Protein AF-A0AAV6AJF9-F1 (afdb_monomer)

Sequence (318 aa):
MAITVTFSIAGSFTIEDDGTPGNATSIVRRDSDGAILAIIPHPADSLTIRATVPGVNLTFNVTDSFGTGTLTVGSLTNAAETPDSIVVGNLPSSSSVTLVSNGSIVEGGSDIAADIVASSIILSAVSGVGTPVNAIETQTGLLEAETTTGGINISNVGDLQVGGFSAEVDGLDVVTSGDIVLTNLGTITLSDETSTDSVHGGDASGNVTLIANGYDSDITSNVDQSAILAPRGSIFLTAGRDVSFGLGGADFNNDVRANNDIIVNAGRDLLLSGFADFFANGVLGNAGGGIIVNAGRNVSLLDDTGNSAGLAAIGANG

Secondary structure (DSSP, 8-state):
--EEEEE-S-EEEEEEE-SSTTS-EEEEEETTT--EEEEEEPPSSEEEEEESSS-EEEEEE-SS--TTSEEEES-TT-GGGS-SEEEEEEEE-SSEEEEEESS-EEESS-SSS-SEE-SEEEEEESS-BSBTTB-EEEE-SEEEEEEEES-EEEEEES-EEESSS-SSS-SEEEEEE--EEEEEES-EEE---SSSEEEE--SSB--EEEEEESTT--EEE-SSSEEEEETTS-EEEEESS-EEES-SSTT----EEESS-EEEEESSEEEE-TT-EEEET-SSS-S---EEEEESSEEEE--SS-S--EEEEPPP--

Nearest PDB structures (foldseek):
  4i84-assembly1_A  TM=2.398E-01  e=2.440E+00  Haemophilus influenzae Rd KW20
  4i84-assembly2_B  TM=2.682E-01  e=2.954E+00  Haemophilus influenzae Rd KW20
  3jx8-assembly2_D  TM=1.888E-01  e=1.250E+00  Parabacteroides distasonis ATCC 8503

Structure (mmCIF, N/CA/C/O backbone):
data_AF-A0AAV6AJF9-F1
#
_entry.id   AF-A0AAV6AJF9-F1
#
loop_
_atom_site.group_PDB
_atom_site.id
_atom_site.type_symbol
_atom_site.label_atom_id
_atom_site.label_alt_id
_atom_site.label_comp_id
_atom_site.label_asym_id
_atom_site.label_entity_id
_atom_site.label_seq_id
_atom_site.pdbx_PDB_ins_code
_atom_site.Cartn_x
_atom_site.Cartn_y
_atom_site.Cartn_z
_atom_site.occupancy
_atom_site.B_iso_or_equiv
_atom_site.auth_seq_id
_atom_site.auth_comp_id
_atom_site.auth_asym_id
_atom_site.auth_atom_id
_atom_site.pdbx_PDB_model_num
ATOM 1 N N . MET A 1 1 ? -24.532 -10.923 10.354 1.00 84.94 1 MET A N 1
ATOM 2 C CA . MET A 1 1 ? -25.071 -9.650 10.888 1.00 84.94 1 MET A CA 1
ATOM 3 C C . MET A 1 1 ? -23.934 -8.653 10.990 1.00 84.94 1 MET A C 1
ATOM 5 O O . MET A 1 1 ? -22.895 -9.026 11.518 1.00 84.94 1 MET A O 1
ATOM 9 N N . ALA A 1 2 ? -24.138 -7.421 10.522 1.00 94.25 2 ALA A N 1
ATOM 10 C CA . ALA A 1 2 ? -23.181 -6.328 10.684 1.00 94.25 2 ALA A CA 1
ATOM 11 C C . ALA A 1 2 ? -23.129 -5.814 12.135 1.00 94.25 2 ALA A C 1
ATOM 13 O O . ALA A 1 2 ? -24.167 -5.696 12.794 1.00 94.25 2 ALA A O 1
ATOM 14 N N . ILE A 1 3 ? -21.931 -5.486 12.618 1.00 95.19 3 ILE A N 1
ATOM 15 C CA . ILE A 1 3 ? -21.680 -4.925 13.951 1.00 95.19 3 ILE A CA 1
ATOM 16 C C . ILE A 1 3 ? -20.999 -3.568 13.799 1.00 95.19 3 ILE A C 1
ATOM 18 O O . ILE A 1 3 ? -20.124 -3.390 12.956 1.00 95.19 3 ILE A O 1
ATOM 22 N N . THR A 1 4 ? -21.383 -2.606 14.639 1.00 96.75 4 THR A N 1
ATOM 23 C CA . THR A 1 4 ? -20.704 -1.311 14.715 1.00 96.75 4 THR A CA 1
ATOM 24 C C . THR A 1 4 ? -20.285 -0.989 16.140 1.00 96.75 4 THR A C 1
ATOM 26 O O . THR A 1 4 ? -21.105 -1.042 17.057 1.00 96.75 4 THR A O 1
ATOM 29 N N . VAL A 1 5 ? -19.025 -0.594 16.303 1.00 97.56 5 VAL A N 1
ATOM 30 C CA . VAL A 1 5 ? -18.456 -0.067 17.544 1.00 97.56 5 VAL A CA 1
ATOM 31 C C . VAL A 1 5 ? -18.136 1.412 17.342 1.00 97.56 5 VAL A C 1
ATOM 33 O O . VAL A 1 5 ? -17.460 1.783 16.384 1.00 97.56 5 VAL A O 1
ATOM 36 N N . THR A 1 6 ? -18.624 2.260 18.247 1.00 98.19 6 THR A N 1
ATOM 37 C CA . THR A 1 6 ? -18.427 3.713 18.170 1.00 98.19 6 THR A CA 1
ATOM 38 C C . THR A 1 6 ? -17.731 4.231 19.423 1.00 98.19 6 THR A C 1
ATOM 40 O O . THR A 1 6 ? -18.244 4.070 20.532 1.00 98.19 6 THR A O 1
ATOM 43 N N . PHE A 1 7 ? -16.608 4.921 19.239 1.00 98.44 7 PHE A N 1
ATOM 44 C CA . PHE A 1 7 ? -15.903 5.647 20.291 1.00 98.44 7 PHE A CA 1
ATOM 45 C C . PHE A 1 7 ? -16.348 7.110 20.309 1.00 98.44 7 PHE A C 1
ATOM 47 O O . PHE A 1 7 ? -16.096 7.866 19.374 1.00 98.44 7 PHE A O 1
ATOM 54 N N . SER A 1 8 ? -17.022 7.511 21.386 1.00 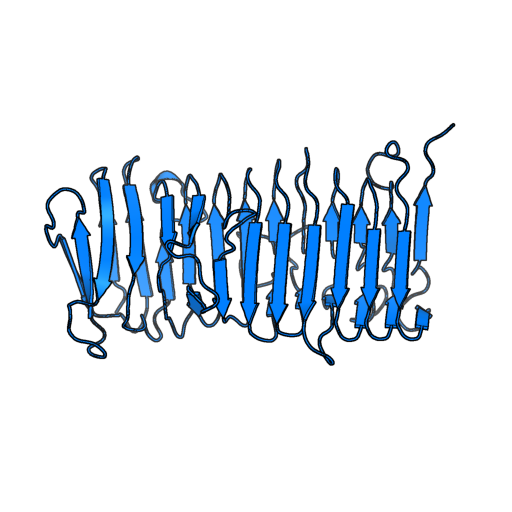97.56 8 SER A N 1
ATOM 55 C CA . SER A 1 8 ? -17.549 8.871 21.584 1.00 97.56 8 SER A CA 1
ATOM 56 C C . SER A 1 8 ? -16.804 9.671 22.655 1.00 97.56 8 SER A C 1
ATOM 58 O O . SER A 1 8 ? -17.222 10.769 23.021 1.00 97.56 8 SER A O 1
ATOM 60 N N . ILE A 1 9 ? -15.700 9.123 23.162 1.00 97.56 9 ILE A N 1
ATOM 61 C CA . ILE A 1 9 ? -14.803 9.761 24.125 1.00 97.56 9 ILE A CA 1
ATOM 62 C C . ILE A 1 9 ? -13.362 9.604 23.639 1.00 97.56 9 ILE A C 1
ATOM 64 O O . ILE A 1 9 ? -13.015 8.564 23.083 1.00 97.56 9 ILE A O 1
ATOM 68 N N . ALA A 1 10 ? -12.532 10.618 23.876 1.00 98.38 10 ALA A N 1
ATOM 69 C CA . ALA A 1 10 ? -11.098 10.533 23.626 1.00 98.38 10 ALA A CA 1
ATOM 70 C C . ALA A 1 10 ? -10.441 9.505 24.564 1.00 98.38 10 ALA A C 1
ATOM 72 O O . ALA A 1 10 ? -10.892 9.308 25.699 1.00 98.38 10 ALA A O 1
ATOM 73 N N . GLY A 1 11 ? -9.362 8.877 24.105 1.00 98.44 11 GLY A N 1
ATOM 74 C CA . GLY A 1 11 ? -8.601 7.891 24.862 1.00 98.44 11 GLY A CA 1
ATOM 75 C C . GLY A 1 11 ? -7.873 6.893 23.969 1.00 98.44 11 GLY A C 1
ATOM 76 O O . GLY A 1 11 ? -8.028 6.899 22.749 1.00 98.44 11 GLY A O 1
ATOM 77 N N . SER A 1 12 ? -7.092 6.025 24.604 1.0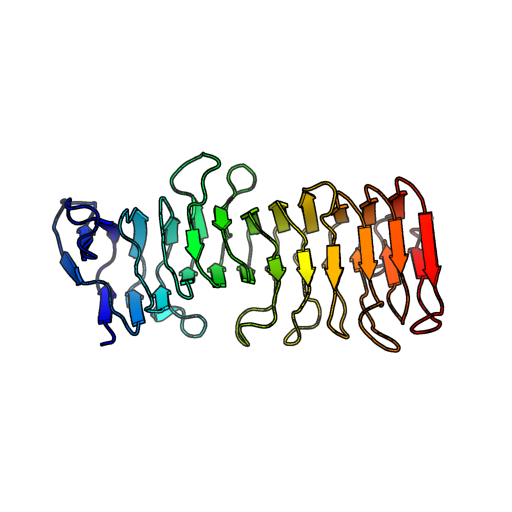0 98.69 12 SER A N 1
ATOM 78 C CA . SER A 1 12 ? -6.481 4.869 23.951 1.00 98.69 12 SER A CA 1
ATOM 79 C C . SER A 1 12 ? -7.254 3.603 24.303 1.00 98.69 12 SER A C 1
ATOM 81 O O . SER A 1 12 ? -7.673 3.418 25.458 1.00 98.69 12 SER A O 1
ATOM 83 N N . PHE A 1 13 ? -7.491 2.775 23.291 1.00 98.75 13 PHE A N 1
ATOM 84 C CA . PHE A 1 13 ? -8.265 1.552 23.407 1.00 98.75 13 PHE A CA 1
ATOM 85 C C . PHE A 1 13 ? -7.563 0.410 22.691 1.00 98.75 13 PHE A C 1
ATOM 87 O O . PHE A 1 13 ? -7.113 0.558 21.556 1.00 98.75 13 PHE A O 1
ATOM 94 N N . THR A 1 14 ? -7.561 -0.750 23.329 1.00 98.38 14 THR A N 1
ATOM 95 C CA . THR A 1 14 ? -7.046 -1.987 22.759 1.00 98.38 14 THR A CA 1
ATOM 96 C C . THR A 1 14 ? -8.210 -2.889 22.358 1.00 98.38 14 THR A C 1
ATOM 98 O O . THR A 1 14 ? -9.127 -3.123 23.148 1.00 98.38 14 THR A O 1
ATOM 101 N N . ILE A 1 15 ? -8.184 -3.381 21.121 1.00 97.81 15 ILE A N 1
ATOM 102 C CA . ILE A 1 15 ? -9.030 -4.467 20.638 1.00 97.81 15 ILE A CA 1
ATOM 103 C C . ILE A 1 15 ? -8.183 -5.734 20.675 1.00 97.81 15 ILE A C 1
ATOM 105 O O . ILE A 1 15 ? -7.166 -5.826 19.989 1.00 97.81 15 ILE A O 1
ATOM 109 N N . GLU A 1 16 ? -8.585 -6.695 21.495 1.00 96.31 16 GLU A N 1
ATOM 110 C CA . GLU A 1 16 ? -7.819 -7.915 21.756 1.00 96.31 16 GLU A CA 1
ATOM 111 C C . GLU A 1 16 ? -8.739 -9.118 21.960 1.00 96.31 16 GLU A C 1
ATOM 113 O O . GLU A 1 16 ? -9.950 -8.970 22.133 1.00 96.31 16 GLU A O 1
ATOM 118 N N . ASP A 1 17 ? -8.144 -10.307 21.952 1.00 94.25 17 ASP A N 1
ATOM 119 C CA . ASP A 1 17 ? -8.822 -11.562 22.277 1.00 94.25 17 ASP A CA 1
ATOM 120 C C . ASP A 1 17 ? -9.461 -11.526 23.681 1.00 94.25 17 ASP A C 1
ATOM 122 O O . ASP A 1 17 ? -8.942 -10.896 24.609 1.00 94.25 17 ASP A O 1
ATOM 126 N N . ASP A 1 18 ? -10.585 -12.219 23.869 1.00 94.06 18 ASP A N 1
ATOM 127 C CA . ASP A 1 18 ? -11.269 -12.278 25.168 1.00 94.06 18 ASP A CA 1
ATOM 128 C C . ASP A 1 18 ? -10.578 -13.191 26.210 1.00 94.06 18 ASP A C 1
ATOM 130 O O . ASP A 1 18 ? -11.044 -13.315 27.349 1.00 94.06 18 ASP A O 1
ATOM 134 N N . GLY A 1 19 ? -9.450 -13.802 25.839 1.00 92.69 19 GLY A N 1
ATOM 135 C CA . GLY A 1 19 ? -8.681 -14.752 26.633 1.00 92.69 19 GLY A CA 1
ATOM 136 C C . GLY A 1 19 ? -9.001 -16.214 26.313 1.00 92.69 19 GLY A C 1
ATOM 137 O O . GLY A 1 19 ? -8.415 -17.103 26.940 1.00 92.69 19 GLY A O 1
ATOM 138 N N . THR A 1 20 ? -9.914 -16.482 25.376 1.00 92.88 20 THR A N 1
ATOM 139 C CA . THR A 1 20 ? -10.271 -17.825 24.908 1.00 92.88 20 THR A CA 1
ATOM 140 C C . THR A 1 20 ? -10.008 -17.964 23.406 1.00 92.88 20 THR A C 1
ATOM 142 O O . THR A 1 20 ? -10.923 -17.781 22.605 1.00 92.88 20 THR A O 1
ATOM 145 N N . PRO A 1 21 ? -8.808 -18.429 23.014 1.00 90.12 21 PRO A N 1
ATOM 146 C CA . PRO A 1 21 ? -8.468 -18.587 21.607 1.00 90.12 21 PRO A CA 1
ATOM 147 C C . PRO A 1 21 ? -9.430 -19.513 20.851 1.00 90.12 21 PRO A C 1
ATOM 149 O O . PRO A 1 21 ? -9.771 -20.610 21.311 1.00 90.12 21 PRO A O 1
ATOM 152 N N . GLY A 1 22 ? -9.798 -19.103 19.646 1.00 90.31 22 GLY A N 1
ATOM 153 C CA . GLY A 1 22 ? -10.609 -19.827 18.676 1.00 90.31 22 GLY A CA 1
ATOM 154 C C . GLY A 1 22 ? -12.115 -19.737 18.911 1.00 90.31 22 GLY A C 1
ATOM 155 O O . GLY A 1 22 ? -12.858 -20.496 18.282 1.00 90.31 22 GLY A O 1
ATOM 156 N N . ASN A 1 23 ? -12.585 -18.864 19.806 1.00 94.12 23 ASN A N 1
ATOM 157 C CA . ASN A 1 23 ? -14.013 -18.688 20.074 1.00 94.12 23 ASN A CA 1
ATOM 158 C C . ASN A 1 23 ? -14.659 -17.580 19.219 1.00 94.12 23 ASN A C 1
ATOM 160 O O . ASN A 1 23 ? -15.874 -17.378 19.308 1.00 94.12 23 ASN A O 1
ATOM 164 N N . ALA A 1 24 ? -13.861 -16.903 18.387 1.00 93.88 24 ALA A N 1
ATOM 165 C CA . ALA A 1 24 ? -14.273 -15.823 17.500 1.00 93.88 24 ALA A CA 1
ATOM 166 C C . ALA A 1 24 ? -14.907 -14.647 18.261 1.00 93.88 24 ALA A C 1
ATOM 168 O O . ALA A 1 24 ? -15.935 -14.100 17.845 1.00 93.88 24 ALA A O 1
ATOM 169 N N . THR A 1 25 ? -14.320 -14.287 19.403 1.00 94.88 25 THR A N 1
ATOM 170 C CA . THR A 1 25 ? -14.779 -13.183 20.245 1.00 94.88 25 THR A CA 1
ATOM 171 C C . THR A 1 25 ? -13.607 -12.310 20.676 1.00 94.88 25 THR A C 1
ATOM 173 O O . THR A 1 25 ? -12.671 -12.760 21.325 1.00 94.88 25 THR A O 1
ATOM 176 N N . SER A 1 26 ? -13.712 -11.018 20.376 1.00 96.25 26 SER A N 1
ATOM 177 C CA . SER A 1 26 ? -12.782 -9.997 20.858 1.00 96.25 26 SER A CA 1
ATOM 178 C C . SER A 1 26 ? -13.443 -9.107 21.906 1.00 96.25 26 SER A C 1
ATOM 180 O O . SER A 1 26 ? -14.669 -9.032 22.022 1.00 96.25 26 SER A O 1
ATOM 182 N N . ILE A 1 27 ? -12.634 -8.365 22.647 1.00 97.12 27 ILE A N 1
ATOM 183 C CA . ILE A 1 27 ? -13.071 -7.313 23.560 1.00 97.12 27 ILE A CA 1
ATOM 184 C C . ILE A 1 27 ? -12.462 -5.974 23.168 1.00 97.12 27 ILE A C 1
ATOM 186 O O . ILE A 1 27 ? -11.407 -5.901 22.548 1.00 97.12 27 ILE A O 1
ATOM 190 N N . VAL A 1 28 ? -13.130 -4.898 23.576 1.00 98.06 28 VAL A N 1
ATOM 191 C CA . VAL A 1 28 ? -12.566 -3.546 23.555 1.00 98.06 28 VAL A CA 1
ATOM 192 C C . VAL A 1 28 ? -12.235 -3.156 24.982 1.00 98.06 28 VAL A C 1
ATOM 194 O O . VAL A 1 28 ? -13.140 -3.048 25.814 1.00 98.06 28 VAL A O 1
ATOM 197 N N . ARG A 1 29 ? -10.961 -2.910 25.265 1.00 98.19 29 ARG A N 1
ATOM 198 C CA . ARG A 1 29 ? -10.457 -2.463 26.563 1.00 98.19 29 ARG A CA 1
ATOM 199 C C . ARG A 1 29 ? -10.008 -1.007 26.475 1.00 98.19 29 ARG A C 1
ATOM 201 O O . ARG A 1 29 ? -9.394 -0.603 25.497 1.00 98.19 29 ARG A O 1
ATOM 208 N N . ARG A 1 30 ? -10.308 -0.201 27.494 1.00 98.31 30 ARG A N 1
ATOM 209 C CA . ARG A 1 30 ? -9.723 1.137 27.652 1.00 98.31 30 ARG A CA 1
ATOM 210 C C . ARG A 1 30 ? -8.393 1.033 28.387 1.00 98.31 30 ARG A C 1
ATOM 212 O O . ARG A 1 30 ? -8.339 0.479 29.483 1.00 98.31 30 ARG A O 1
ATOM 219 N N . ASP A 1 31 ? -7.349 1.640 27.844 1.00 97.94 31 ASP A N 1
ATOM 220 C CA . ASP A 1 31 ? -5.991 1.441 28.362 1.00 97.94 31 ASP A CA 1
ATOM 221 C C . ASP A 1 31 ? -5.749 2.161 29.697 1.00 97.94 31 ASP A C 1
ATOM 223 O O . ASP A 1 31 ? -4.962 1.711 30.526 1.00 97.94 31 ASP A O 1
ATOM 227 N N . SER A 1 32 ? -6.450 3.272 29.948 1.00 97.75 32 SER A N 1
ATOM 228 C CA . SER A 1 32 ? -6.231 4.102 31.141 1.00 97.75 32 SER A CA 1
ATOM 229 C C . SER A 1 32 ? -6.661 3.444 32.455 1.00 97.75 32 SER A C 1
ATOM 231 O O . SER A 1 32 ? -6.143 3.792 33.514 1.00 97.75 32 SER A O 1
ATOM 233 N N . ASP A 1 33 ? -7.660 2.563 32.405 1.00 97.25 33 ASP A N 1
ATOM 234 C CA . ASP A 1 33 ? -8.283 1.950 33.584 1.00 97.25 33 ASP A CA 1
ATOM 235 C C . ASP A 1 33 ? -8.543 0.439 33.431 1.00 97.25 33 ASP A C 1
ATOM 237 O O . ASP A 1 33 ? -8.985 -0.203 34.385 1.00 97.25 33 ASP A O 1
ATOM 241 N N . GLY A 1 34 ? -8.259 -0.142 32.260 1.00 97.00 34 GLY A N 1
ATOM 242 C CA . GLY A 1 34 ? -8.489 -1.553 31.955 1.00 97.00 34 GLY A CA 1
ATOM 243 C C . GLY A 1 34 ? -9.963 -1.926 31.776 1.00 97.00 34 GLY A C 1
ATOM 244 O O . GLY A 1 34 ? -10.282 -3.115 31.725 1.00 97.00 34 GLY A O 1
ATOM 245 N N . ALA A 1 35 ? -10.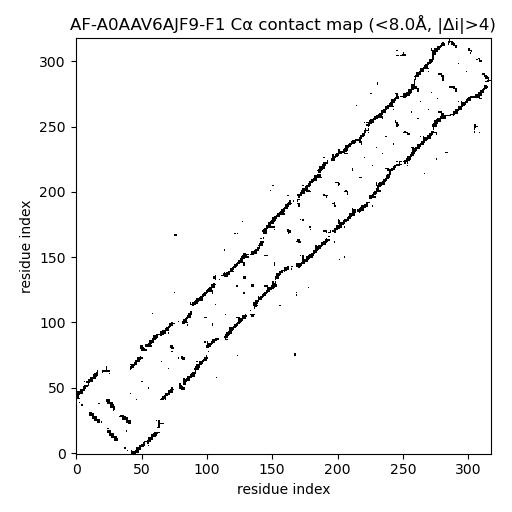880 -0.955 31.703 1.00 97.06 35 ALA A N 1
ATOM 246 C CA . ALA A 1 35 ? -12.305 -1.237 31.595 1.00 97.06 35 ALA A CA 1
ATOM 247 C C . ALA A 1 35 ? -12.648 -1.885 30.243 1.00 97.06 35 ALA A C 1
ATOM 249 O O . ALA A 1 35 ? -12.300 -1.354 29.188 1.00 97.06 35 ALA A O 1
ATOM 250 N N . ILE A 1 36 ? -13.389 -2.997 30.271 1.00 97.25 36 ILE A N 1
ATOM 251 C CA . ILE A 1 36 ? -13.971 -3.606 29.069 1.00 97.25 36 ILE A CA 1
ATOM 252 C C . ILE A 1 36 ? -15.217 -2.809 28.683 1.00 97.25 36 ILE A C 1
ATOM 254 O O . ILE A 1 36 ? -16.171 -2.715 29.457 1.00 97.25 36 ILE A O 1
ATOM 258 N N . LEU A 1 37 ? -15.198 -2.222 27.492 1.00 96.56 37 LEU A N 1
ATOM 259 C CA . LEU A 1 37 ? -16.257 -1.356 26.976 1.00 96.56 37 LEU A CA 1
ATOM 260 C C . LEU A 1 37 ? -17.221 -2.090 26.048 1.00 96.56 37 LEU A C 1
ATOM 262 O O . LEU A 1 37 ? -18.391 -1.721 25.964 1.00 96.56 37 LEU A O 1
ATOM 266 N N . ALA A 1 38 ? -16.734 -3.115 25.353 1.00 95.56 38 ALA A N 1
ATOM 267 C CA . ALA A 1 38 ? -17.529 -3.917 24.440 1.00 95.56 38 ALA A CA 1
ATOM 268 C C . ALA A 1 38 ? -16.981 -5.341 24.343 1.00 95.56 38 ALA A C 1
ATOM 270 O O . ALA A 1 38 ? -15.789 -5.576 24.540 1.00 95.56 38 ALA A O 1
ATOM 271 N N . ILE A 1 39 ? -17.876 -6.265 24.002 1.00 95.44 39 ILE A N 1
ATOM 272 C CA . ILE A 1 39 ? -17.564 -7.625 23.569 1.00 95.44 39 ILE A CA 1
ATOM 273 C C . ILE A 1 39 ? -18.038 -7.717 22.120 1.00 95.44 39 ILE A C 1
ATOM 275 O O . ILE A 1 39 ? -19.183 -7.368 21.820 1.00 95.44 39 ILE A O 1
ATOM 279 N N . ILE A 1 40 ? -17.152 -8.145 21.232 1.00 94.56 40 ILE A N 1
ATOM 280 C CA . ILE A 1 40 ? -17.355 -8.201 19.791 1.00 94.56 40 ILE A CA 1
ATOM 281 C C . ILE A 1 40 ? -17.358 -9.674 19.375 1.00 94.56 40 ILE A C 1
ATOM 283 O O . ILE A 1 40 ? -16.287 -10.252 19.195 1.00 94.56 40 ILE A O 1
ATOM 287 N N . PRO A 1 41 ? -18.531 -10.300 19.189 1.00 93.62 41 PRO A N 1
ATOM 288 C CA . PRO A 1 41 ? -18.586 -11.556 18.453 1.00 93.62 41 PRO A CA 1
ATOM 289 C C . PRO A 1 41 ? -18.210 -11.279 16.993 1.00 93.62 41 PRO A C 1
ATOM 291 O O . PRO A 1 41 ? -18.748 -10.346 16.395 1.00 93.62 41 PRO A O 1
ATOM 294 N N . HIS A 1 42 ? -17.294 -12.050 16.410 1.00 92.12 42 HIS A N 1
ATOM 295 C CA . HIS A 1 42 ? -16.791 -11.771 15.064 1.00 92.12 42 HIS A CA 1
ATOM 296 C C . HIS A 1 42 ? -17.911 -11.972 14.028 1.00 92.12 42 HIS A C 1
ATOM 298 O O . HIS A 1 42 ? -18.476 -13.068 13.924 1.00 92.12 42 HIS A O 1
ATOM 304 N N . PRO A 1 43 ? -18.307 -10.916 13.294 1.00 87.75 43 PRO A N 1
ATOM 305 C CA . PRO A 1 43 ? -19.458 -10.985 12.410 1.00 87.75 43 PRO A CA 1
ATOM 306 C C . PRO A 1 43 ? -19.121 -11.722 11.114 1.00 87.75 43 PRO A C 1
ATOM 308 O O . PRO A 1 43 ? -18.053 -11.553 10.542 1.00 87.75 43 PRO A O 1
ATOM 311 N N . ALA A 1 44 ? -20.090 -12.470 10.584 1.00 87.00 44 ALA A N 1
ATOM 312 C CA . ALA A 1 44 ? -19.975 -13.059 9.248 1.00 87.00 44 ALA A CA 1
ATOM 313 C C . ALA A 1 44 ? -20.125 -12.030 8.104 1.00 87.00 44 ALA A C 1
ATOM 315 O O . ALA A 1 44 ? -19.733 -12.344 6.983 1.00 87.00 44 ALA A O 1
ATOM 316 N N . ASP A 1 45 ? -20.691 -10.840 8.379 1.00 92.12 45 ASP A N 1
ATOM 317 C CA . ASP A 1 45 ? -20.991 -9.812 7.364 1.00 92.12 45 ASP A CA 1
ATOM 318 C C . ASP A 1 45 ? -19.951 -8.679 7.396 1.00 92.12 45 ASP A C 1
ATOM 320 O O . ASP A 1 45 ? -19.134 -8.565 6.490 1.00 92.12 45 ASP A O 1
ATOM 324 N N . SER A 1 46 ? -19.978 -7.828 8.430 1.00 95.50 46 SER A N 1
ATOM 325 C CA . SER A 1 46 ? -19.036 -6.715 8.579 1.00 95.50 46 SER A CA 1
ATOM 326 C C . SER A 1 46 ? -18.898 -6.243 10.027 1.00 95.50 46 SER A C 1
ATOM 328 O O . SER A 1 46 ? -19.856 -6.284 10.808 1.00 95.50 46 SER A O 1
ATOM 330 N N . LEU A 1 47 ? -17.701 -5.776 10.374 1.00 96.69 47 LEU A N 1
ATOM 331 C CA . LEU A 1 47 ? -17.373 -5.058 11.598 1.00 96.69 47 LEU A CA 1
ATOM 332 C C . LEU A 1 47 ? -16.910 -3.648 11.227 1.00 96.69 47 LEU A C 1
ATOM 334 O O . LEU A 1 47 ? -15.878 -3.473 10.587 1.00 96.69 47 LEU A O 1
ATOM 338 N N . THR A 1 48 ? -17.656 -2.639 11.666 1.00 97.88 48 THR A N 1
ATOM 339 C CA . THR A 1 48 ? -17.265 -1.234 11.518 1.00 97.88 48 THR A CA 1
ATOM 340 C C . THR A 1 48 ? -16.868 -0.656 12.866 1.00 97.88 48 THR A C 1
ATOM 342 O O . THR A 1 48 ? -17.633 -0.724 13.829 1.00 97.88 48 THR A O 1
ATOM 345 N N . ILE A 1 49 ? -15.698 -0.038 12.935 1.00 98.25 49 ILE A N 1
ATOM 346 C CA . ILE A 1 49 ? -15.187 0.653 14.114 1.00 98.25 49 ILE A CA 1
ATOM 347 C C . ILE A 1 49 ? -14.970 2.116 13.741 1.00 98.25 49 ILE A C 1
ATOM 349 O O . ILE A 1 49 ? -14.314 2.408 12.750 1.00 98.25 49 ILE A O 1
ATOM 353 N N . ARG A 1 50 ? -15.515 3.051 14.519 1.00 98.06 50 ARG A N 1
ATOM 354 C CA . ARG A 1 50 ? -15.419 4.488 14.216 1.00 98.06 50 ARG A CA 1
ATOM 355 C C . ARG A 1 50 ? -15.254 5.345 15.458 1.00 98.06 50 ARG A C 1
ATOM 357 O O . ARG A 1 50 ? -15.742 4.993 16.533 1.00 98.06 50 ARG A O 1
ATOM 364 N N . ALA A 1 51 ? -14.600 6.487 15.294 1.00 98.38 51 ALA A N 1
ATOM 365 C CA . ALA A 1 51 ? -14.418 7.496 16.329 1.00 98.38 51 ALA A CA 1
ATOM 366 C C . ALA A 1 51 ? -15.224 8.742 15.965 1.00 98.38 51 ALA A C 1
ATOM 368 O O . ALA A 1 51 ? -15.041 9.278 14.888 1.00 98.38 51 ALA A O 1
ATOM 369 N N . THR A 1 52 ? -16.112 9.216 16.839 1.00 98.12 52 THR A N 1
ATOM 370 C CA . THR A 1 52 ? -16.931 10.422 16.579 1.00 98.12 52 THR A CA 1
ATOM 371 C C . THR A 1 52 ? -16.397 11.666 17.285 1.00 98.12 52 THR A C 1
ATOM 373 O O . THR A 1 52 ? -17.076 12.691 17.347 1.00 98.12 52 THR A O 1
ATOM 376 N N . VAL A 1 53 ? -15.225 11.555 17.910 1.00 98.25 53 VAL A N 1
ATOM 377 C CA . VAL A 1 53 ? -14.516 12.641 18.587 1.00 98.25 53 VAL A CA 1
ATOM 378 C C . VAL A 1 53 ? -13.013 12.503 18.319 1.00 98.25 53 VAL A C 1
ATOM 380 O O . VAL A 1 53 ? -12.540 11.372 18.206 1.00 98.25 53 VAL A O 1
ATOM 383 N N . PRO A 1 54 ? -12.257 13.614 18.268 1.00 98.12 54 PRO A N 1
ATOM 384 C CA . PRO A 1 54 ? -10.797 13.564 18.206 1.00 98.12 54 PRO A CA 1
ATOM 385 C C . PRO A 1 54 ? -10.180 12.909 19.449 1.00 98.12 54 PRO A C 1
ATOM 387 O O . PRO A 1 54 ? -10.798 12.868 20.519 1.00 98.12 54 PRO A O 1
ATOM 390 N N . GLY A 1 55 ? -8.927 12.475 19.337 1.00 98.19 55 GLY A N 1
ATOM 391 C CA . GLY A 1 55 ? -8.141 11.919 20.438 1.00 98.19 55 GLY A CA 1
ATOM 392 C C . GLY A 1 55 ? -8.383 10.434 20.703 1.00 98.19 55 GLY A C 1
ATOM 393 O O . GLY A 1 55 ? -8.063 9.966 21.797 1.00 98.19 55 GLY A O 1
ATOM 394 N N . VAL A 1 56 ? -8.980 9.703 19.758 1.00 98.81 56 VAL A N 1
ATOM 395 C CA . VAL A 1 56 ? -9.162 8.245 19.843 1.00 98.81 56 VAL A CA 1
ATOM 396 C C . VAL A 1 56 ? -7.972 7.547 19.195 1.00 98.81 56 VAL A C 1
ATOM 398 O O . VAL A 1 56 ? -7.730 7.729 18.008 1.00 98.81 56 VAL A O 1
ATOM 401 N N . ASN A 1 57 ? -7.264 6.720 19.959 1.00 98.69 57 ASN A N 1
ATOM 402 C CA . ASN A 1 57 ? -6.139 5.916 19.482 1.00 98.69 57 ASN A CA 1
ATOM 403 C C . ASN A 1 57 ? -6.483 4.438 19.659 1.00 98.69 57 ASN A C 1
ATOM 405 O O . ASN A 1 57 ? -6.953 4.048 20.731 1.00 98.69 57 ASN A O 1
ATOM 409 N N . LEU A 1 58 ? -6.277 3.629 18.624 1.00 98.75 58 LEU A N 1
ATOM 410 C CA . LEU A 1 58 ? -6.650 2.216 18.633 1.00 98.75 58 LEU A CA 1
ATOM 411 C C . LEU A 1 58 ? -5.416 1.328 18.523 1.00 98.75 58 LEU A C 1
ATOM 413 O O . LEU A 1 58 ? -4.562 1.570 17.680 1.00 98.75 58 LEU A O 1
ATOM 417 N N . THR A 1 59 ? -5.370 0.269 19.322 1.00 98.56 59 THR A N 1
ATOM 418 C CA . THR A 1 59 ? -4.393 -0.816 19.193 1.00 98.56 59 THR A CA 1
ATOM 419 C C . THR A 1 59 ? -5.131 -2.103 18.846 1.00 98.56 59 THR A C 1
ATOM 421 O O . THR A 1 59 ? -6.054 -2.482 19.564 1.00 98.56 59 THR A O 1
ATOM 424 N N . PHE A 1 60 ? -4.735 -2.790 17.778 1.00 97.81 60 PHE A N 1
ATOM 425 C CA . PHE A 1 60 ? -5.246 -4.115 17.422 1.00 97.81 60 PHE A CA 1
ATOM 426 C C . PHE A 1 60 ? -4.239 -5.188 17.812 1.00 97.81 60 PHE A C 1
ATOM 428 O O . PHE A 1 60 ? -3.110 -5.188 17.336 1.00 97.81 60 PHE A O 1
ATOM 435 N N . ASN A 1 61 ? -4.654 -6.114 18.665 1.00 95.62 61 ASN A N 1
ATOM 436 C CA . ASN A 1 61 ? -3.867 -7.277 19.053 1.00 95.62 61 ASN A CA 1
ATOM 437 C C . ASN A 1 61 ? -4.802 -8.476 19.239 1.00 95.62 61 ASN A C 1
ATOM 439 O O . ASN A 1 61 ? -5.004 -8.980 20.347 1.00 95.62 61 ASN A O 1
ATOM 443 N N . VAL A 1 62 ? -5.460 -8.874 18.152 1.00 93.44 62 VAL A N 1
ATOM 444 C CA . VAL A 1 62 ? -6.443 -9.960 18.169 1.00 93.44 62 VAL A CA 1
ATOM 445 C C . VAL A 1 62 ? -5.760 -11.265 17.796 1.00 93.44 62 VAL A C 1
ATOM 447 O O . VAL A 1 62 ? -5.018 -11.323 16.826 1.00 93.44 62 VAL A O 1
ATOM 450 N N . THR A 1 63 ? -5.972 -12.324 18.576 1.00 91.00 63 THR A N 1
ATOM 451 C CA . THR A 1 63 ? -5.458 -13.666 18.233 1.00 91.00 63 THR A CA 1
ATOM 452 C C . THR A 1 63 ? -6.450 -14.413 17.344 1.00 91.00 63 THR A C 1
ATOM 454 O O . THR A 1 63 ? -6.058 -15.155 16.443 1.00 91.00 63 THR A O 1
ATOM 457 N N . ASP A 1 64 ? -7.737 -14.162 17.559 1.00 91.56 64 ASP A N 1
ATOM 458 C CA . ASP A 1 64 ? -8.811 -14.738 16.774 1.00 91.56 64 ASP A CA 1
ATOM 459 C C . ASP A 1 64 ? -9.033 -13.980 15.469 1.00 91.56 64 ASP A C 1
ATOM 461 O O . ASP A 1 64 ? -9.144 -12.755 15.442 1.00 91.56 64 ASP A O 1
ATOM 465 N N . SER A 1 65 ? -9.159 -14.730 14.372 1.00 91.81 65 SER A N 1
ATOM 466 C CA . SER A 1 65 ? -9.483 -14.143 13.075 1.00 91.81 65 SER A CA 1
ATOM 467 C C . SER A 1 65 ? -10.865 -13.499 13.098 1.00 91.81 65 SER A C 1
ATOM 469 O O . SER A 1 65 ? -11.833 -14.149 13.504 1.00 91.81 65 SER A O 1
ATOM 471 N N . PHE A 1 66 ? -10.994 -12.281 12.560 1.00 92.12 66 PHE A N 1
ATOM 472 C CA . PHE A 1 66 ? -12.294 -11.638 12.308 1.00 92.12 66 PHE A CA 1
ATOM 473 C C . PHE A 1 66 ? -13.171 -12.392 11.289 1.00 92.12 66 PHE A C 1
ATOM 475 O O . PHE A 1 66 ? -14.338 -12.048 11.093 1.00 92.12 66 PHE A O 1
ATOM 482 N N . GLY A 1 67 ? -12.657 -13.478 10.705 1.00 87.06 67 GLY A N 1
ATOM 483 C CA . GLY A 1 67 ? -13.414 -14.391 9.866 1.00 87.06 67 GLY A CA 1
ATOM 484 C C . GLY A 1 67 ? -13.759 -13.776 8.515 1.00 87.06 67 GLY A C 1
ATOM 485 O O . GLY A 1 67 ? -12.970 -13.031 7.939 1.00 87.06 67 GLY A O 1
ATOM 486 N N . THR A 1 68 ? -14.937 -14.128 7.996 1.00 91.25 68 THR A N 1
ATOM 487 C CA . THR A 1 68 ? -15.371 -13.766 6.637 1.00 91.25 68 THR A CA 1
ATOM 488 C C . THR A 1 68 ? -15.979 -12.370 6.532 1.00 91.25 68 THR A C 1
ATOM 490 O O . THR A 1 68 ? -16.234 -11.908 5.419 1.00 91.25 68 THR A O 1
ATOM 493 N N . GLY A 1 69 ? -16.252 -11.712 7.661 1.00 92.94 69 GLY A N 1
ATOM 494 C CA . GLY A 1 69 ? -16.788 -10.360 7.661 1.00 92.94 69 GLY A CA 1
ATOM 495 C C . GLY A 1 69 ? -15.717 -9.335 7.307 1.00 92.94 69 GLY A C 1
ATOM 496 O O . GLY A 1 69 ? -14.564 -9.477 7.710 1.00 92.94 69 GLY A O 1
ATOM 497 N N . THR A 1 70 ? -16.091 -8.294 6.567 1.00 96.19 70 THR A N 1
ATOM 498 C CA . THR A 1 70 ? -15.163 -7.192 6.282 1.00 96.19 70 THR A CA 1
ATOM 499 C C . THR A 1 70 ? -14.891 -6.390 7.553 1.00 96.19 70 THR A C 1
ATOM 501 O O . THR A 1 70 ? -15.803 -6.147 8.348 1.00 96.19 70 THR A O 1
ATOM 504 N N . LEU A 1 71 ? -13.646 -5.964 7.756 1.00 97.81 71 LEU A N 1
ATOM 505 C CA . LEU A 1 71 ? -13.282 -5.046 8.833 1.00 97.81 71 LEU A CA 1
ATOM 506 C C . LEU A 1 71 ? -13.052 -3.653 8.255 1.00 97.81 71 LEU A C 1
ATOM 508 O O . LEU A 1 71 ? -12.222 -3.476 7.369 1.00 97.81 71 LEU A O 1
ATOM 512 N N . THR A 1 72 ? -13.735 -2.656 8.806 1.00 98.44 72 THR A N 1
ATOM 513 C CA . THR A 1 72 ? -13.508 -1.248 8.471 1.00 98.44 72 THR A CA 1
ATOM 514 C C . THR A 1 72 ? -13.299 -0.443 9.742 1.00 98.44 72 THR A C 1
ATOM 516 O O . THR A 1 72 ? -14.166 -0.424 10.617 1.00 98.44 72 THR A O 1
ATOM 519 N N . VAL A 1 73 ? -12.165 0.243 9.835 1.00 98.69 73 VAL A N 1
ATOM 520 C CA . VAL A 1 73 ? -11.828 1.162 10.921 1.00 98.69 73 VAL A CA 1
ATOM 521 C C . VAL A 1 73 ? -11.721 2.569 10.349 1.00 98.69 73 VAL A C 1
ATOM 523 O O . VAL A 1 73 ? -10.925 2.806 9.449 1.00 98.69 73 VAL A O 1
ATOM 526 N N . GLY A 1 74 ? -12.516 3.499 10.872 1.00 98.62 74 GLY A N 1
ATOM 527 C CA . GLY A 1 74 ? -12.625 4.858 10.347 1.00 98.62 74 GLY A CA 1
ATOM 528 C C . GLY A 1 74 ? -13.470 4.948 9.073 1.00 98.62 74 GLY A C 1
ATOM 529 O O . GLY A 1 74 ? -14.322 4.097 8.808 1.00 98.62 74 GLY A O 1
ATOM 530 N N . SER A 1 75 ? -13.268 6.017 8.305 1.00 98.31 75 SER A N 1
ATOM 531 C CA . SER A 1 75 ? -13.965 6.266 7.042 1.00 98.31 75 SER A CA 1
ATOM 532 C C . SER A 1 75 ? -13.040 6.945 6.038 1.00 98.31 75 SER A C 1
ATOM 534 O O . SER A 1 75 ? -12.491 8.003 6.340 1.00 98.31 75 SER A O 1
ATOM 536 N N . LEU A 1 76 ? -12.941 6.377 4.831 1.00 97.44 76 LEU A N 1
ATOM 537 C CA . LEU A 1 76 ? -12.173 6.938 3.709 1.00 97.44 76 LEU A CA 1
ATOM 538 C C . LEU A 1 76 ? -12.710 8.305 3.258 1.00 97.44 76 LEU A C 1
ATOM 540 O O . LEU A 1 76 ? -11.979 9.130 2.730 1.00 97.44 76 LEU A O 1
ATOM 544 N N . THR A 1 77 ? -13.994 8.582 3.501 1.00 96.88 77 THR A N 1
ATOM 545 C CA . THR A 1 77 ? -14.659 9.798 3.008 1.00 96.88 77 THR A CA 1
ATOM 546 C C . THR A 1 77 ? -15.077 10.761 4.119 1.00 96.88 77 THR A C 1
ATOM 548 O O . THR A 1 77 ? -15.636 11.821 3.834 1.00 96.88 77 THR A O 1
ATOM 551 N N . ASN A 1 78 ? -14.889 10.402 5.394 1.00 97.75 78 ASN A N 1
ATOM 552 C CA . ASN A 1 78 ? -15.316 11.220 6.528 1.00 97.75 78 ASN A CA 1
ATOM 553 C C . ASN A 1 78 ? -14.316 11.169 7.692 1.00 97.75 78 ASN A C 1
ATOM 555 O O . ASN A 1 78 ? -14.458 10.370 8.616 1.00 97.75 78 ASN A O 1
ATOM 559 N N . ALA A 1 79 ? -13.377 12.117 7.708 1.00 97.31 79 ALA A N 1
ATOM 560 C CA . ALA A 1 79 ? -12.380 12.269 8.771 1.00 97.31 79 ALA A CA 1
ATOM 561 C C . ALA A 1 79 ? -12.979 12.426 10.186 1.00 97.31 79 ALA A C 1
ATOM 563 O O . ALA A 1 79 ? -12.316 12.116 11.173 1.00 97.31 79 ALA A O 1
ATOM 564 N N . ALA A 1 80 ? -14.235 12.875 10.321 1.00 97.88 80 ALA A N 1
ATOM 565 C CA . ALA A 1 80 ? -14.901 12.992 11.622 1.00 97.88 80 ALA A CA 1
ATOM 566 C C . ALA A 1 80 ? -15.384 11.645 12.198 1.00 97.88 80 ALA A C 1
ATOM 568 O O . ALA A 1 80 ? -15.857 11.620 13.333 1.00 97.88 80 ALA A O 1
ATOM 569 N N . GLU A 1 81 ? -15.298 10.557 11.422 1.00 98.19 81 GLU A N 1
ATOM 570 C CA . GLU A 1 81 ? -15.564 9.177 11.855 1.00 98.19 81 GLU A CA 1
ATOM 571 C C . GLU A 1 81 ? -14.274 8.354 12.058 1.00 98.19 81 GLU A C 1
ATOM 573 O O . GLU A 1 81 ? -14.338 7.155 12.350 1.00 98.19 81 GLU A O 1
ATOM 578 N N . THR A 1 82 ? -13.106 8.990 11.940 1.00 98.62 82 THR A N 1
ATOM 579 C CA . THR A 1 82 ? -11.791 8.343 11.849 1.00 98.62 82 THR A CA 1
ATOM 580 C C . THR A 1 82 ? -10.968 8.556 13.131 1.00 98.62 82 THR A C 1
ATOM 582 O O . THR A 1 82 ? -10.934 9.675 13.647 1.00 98.62 82 THR A O 1
ATOM 585 N N . PRO A 1 83 ? -10.322 7.508 13.688 1.00 98.81 83 PRO A N 1
ATOM 586 C CA . PRO A 1 83 ? -9.430 7.647 14.844 1.00 98.81 83 PRO A CA 1
ATOM 587 C C . PRO A 1 83 ? -8.178 8.476 14.509 1.00 98.81 83 PRO A C 1
ATOM 589 O O . PRO A 1 83 ? -7.804 8.624 13.350 1.00 98.81 83 PRO A O 1
ATOM 592 N N . ASP A 1 84 ? -7.502 8.993 15.532 1.00 98.81 84 ASP A N 1
ATOM 593 C CA . ASP A 1 84 ? -6.275 9.785 15.382 1.00 98.81 84 ASP A CA 1
ATOM 594 C C . ASP A 1 84 ? -5.051 8.908 15.088 1.00 98.81 84 ASP A C 1
ATOM 596 O O . ASP A 1 84 ? -4.123 9.351 14.419 1.00 98.81 84 ASP A O 1
ATOM 600 N N . SER A 1 85 ? -5.016 7.677 15.602 1.00 98.62 85 SER A N 1
ATOM 601 C CA . SER A 1 85 ? -3.952 6.720 15.290 1.00 98.62 85 SER A CA 1
ATOM 602 C C . SER A 1 85 ? -4.422 5.276 15.399 1.00 98.62 85 SER A C 1
ATOM 604 O O . SER A 1 85 ? -5.345 4.956 16.160 1.00 98.62 85 SER A O 1
ATOM 606 N N . ILE A 1 86 ? -3.761 4.406 14.635 1.00 98.88 86 ILE A N 1
ATOM 607 C CA . ILE A 1 86 ? -3.933 2.957 14.698 1.00 98.88 86 ILE A CA 1
ATOM 608 C C . ILE A 1 86 ? -2.558 2.313 14.884 1.00 98.88 86 ILE A C 1
ATOM 610 O O . ILE A 1 86 ? -1.617 2.609 14.150 1.00 98.88 86 ILE A O 1
ATOM 614 N N . VAL A 1 87 ? -2.461 1.420 15.860 1.00 98.56 87 VAL A N 1
ATOM 615 C CA . VAL A 1 87 ? -1.321 0.534 16.085 1.00 98.56 87 VAL A CA 1
ATOM 616 C C . VAL A 1 87 ? -1.776 -0.895 15.810 1.00 98.56 87 VAL A C 1
ATOM 618 O O . VAL A 1 87 ? -2.809 -1.324 16.328 1.00 98.56 87 VAL A O 1
ATOM 621 N N . VAL A 1 88 ? -1.027 -1.640 15.006 1.00 98.12 88 VAL A N 1
ATOM 622 C CA . VAL A 1 88 ? -1.340 -3.026 14.644 1.00 98.12 88 VAL A CA 1
ATOM 623 C C . VAL A 1 88 ? -0.272 -3.944 15.219 1.00 98.12 88 VAL A C 1
ATOM 625 O O . VAL A 1 88 ? 0.891 -3.803 14.884 1.00 98.12 88 VAL A O 1
ATOM 628 N N . GLY A 1 89 ? -0.654 -4.856 16.107 1.00 96.25 89 GLY A N 1
ATOM 629 C CA . GLY A 1 89 ? 0.220 -5.927 16.596 1.00 96.25 89 GLY A CA 1
ATOM 630 C C . GLY A 1 89 ? -0.167 -7.312 16.078 1.00 96.25 89 GLY A C 1
ATOM 631 O O . GLY A 1 89 ? 0.697 -8.137 15.848 1.00 96.25 89 GLY A O 1
ATOM 632 N N . ASN A 1 90 ? -1.461 -7.595 15.914 1.00 95.44 90 ASN A N 1
ATOM 633 C CA . ASN A 1 90 ? -1.931 -8.780 15.193 1.00 95.44 90 ASN A CA 1
ATOM 634 C C . ASN A 1 90 ? -3.383 -8.564 14.761 1.00 95.44 90 ASN A C 1
ATOM 636 O O . ASN A 1 90 ? -4.225 -8.159 15.573 1.00 95.44 90 ASN A O 1
ATOM 640 N N . LEU A 1 91 ? -3.670 -8.824 13.489 1.00 96.81 91 LEU A N 1
ATOM 641 C CA . LEU A 1 91 ? -4.950 -8.580 12.836 1.00 96.81 91 LEU A CA 1
ATOM 642 C C . LEU A 1 91 ? -5.257 -9.628 11.746 1.00 96.81 91 LEU A C 1
ATOM 644 O O . LEU A 1 91 ? -5.299 -9.313 10.554 1.00 96.81 91 LEU A O 1
ATOM 648 N N . PRO A 1 92 ? -5.501 -10.893 12.124 1.00 96.31 92 PRO A N 1
ATOM 649 C CA . PRO A 1 92 ? -5.985 -11.909 11.202 1.00 96.31 92 PRO A CA 1
ATOM 650 C C . PRO A 1 92 ? -7.441 -11.674 10.762 1.00 96.31 92 PRO A C 1
ATOM 652 O O . PRO A 1 92 ? -8.356 -11.499 11.567 1.00 96.31 92 PRO A O 1
ATOM 655 N N . SER A 1 93 ? -7.693 -11.800 9.464 1.00 96.00 93 SER A N 1
ATOM 656 C CA . SER A 1 93 ? -9.006 -11.798 8.814 1.00 96.00 93 SER A CA 1
ATOM 657 C C . SER A 1 93 ? -8.959 -12.695 7.573 1.00 96.00 93 SER A C 1
ATOM 659 O O . SER A 1 93 ? -7.919 -12.819 6.933 1.00 96.00 93 SER A O 1
ATOM 661 N N . SER A 1 94 ? -10.064 -13.348 7.205 1.00 94.56 94 SER A N 1
ATOM 662 C CA . SER A 1 94 ? -10.144 -14.034 5.904 1.00 94.56 94 SER A CA 1
ATOM 663 C C . SER A 1 94 ? -10.800 -13.179 4.819 1.00 94.56 94 SER A C 1
ATOM 665 O O . SER A 1 94 ? -10.897 -13.617 3.673 1.00 94.56 94 SER A O 1
ATOM 667 N N . SER A 1 95 ? -11.242 -11.971 5.175 1.00 96.50 95 SER A N 1
ATOM 668 C CA . SER A 1 95 ? -11.924 -11.013 4.304 1.00 96.50 95 SER A CA 1
ATOM 669 C C . SER A 1 95 ? -11.075 -9.758 4.093 1.00 96.50 95 SER A C 1
ATOM 671 O O . SER A 1 95 ? -9.857 -9.800 4.284 1.00 96.50 95 SER A O 1
ATOM 673 N N . SER A 1 96 ? -11.679 -8.664 3.632 1.00 97.19 96 SER A N 1
ATOM 674 C CA . SER A 1 96 ? -10.989 -7.385 3.469 1.00 97.19 96 SER A CA 1
ATOM 675 C C . SER A 1 96 ? -10.798 -6.660 4.804 1.00 97.19 96 SER A C 1
ATOM 677 O O . SER A 1 96 ? -11.630 -6.756 5.716 1.00 97.19 96 SER A O 1
ATOM 679 N N . VAL A 1 97 ? -9.698 -5.916 4.902 1.00 98.62 97 VAL A N 1
ATOM 680 C CA . VAL A 1 97 ? -9.378 -5.029 6.024 1.00 98.62 97 VAL A CA 1
ATOM 681 C C . VAL A 1 97 ? -9.141 -3.621 5.485 1.00 98.62 97 VAL A C 1
ATOM 683 O O . VAL A 1 97 ? -8.278 -3.410 4.641 1.00 98.62 97 VAL A O 1
ATOM 686 N N . THR A 1 98 ? -9.885 -2.648 6.001 1.00 98.81 98 THR A N 1
ATOM 687 C CA . THR A 1 98 ? -9.694 -1.222 5.718 1.00 98.81 98 THR A CA 1
ATOM 688 C C . THR A 1 98 ? -9.379 -0.501 7.018 1.00 98.81 98 THR A C 1
ATOM 690 O O . THR A 1 98 ? -10.208 -0.490 7.932 1.00 98.81 98 THR A O 1
ATOM 693 N N . LEU A 1 99 ? -8.201 0.111 7.101 1.00 98.88 99 LEU A N 1
ATOM 694 C CA . LEU A 1 99 ? -7.770 0.915 8.240 1.00 98.88 99 LEU A CA 1
ATOM 695 C C . LEU A 1 99 ? -7.590 2.362 7.790 1.00 98.88 99 LEU A C 1
ATOM 697 O O . LEU A 1 99 ? -6.806 2.636 6.885 1.00 98.88 99 LEU A O 1
ATOM 701 N N . VAL A 1 100 ? -8.307 3.281 8.433 1.00 98.88 100 VAL A N 1
ATOM 702 C CA . VAL A 1 100 ? -8.226 4.718 8.160 1.00 98.88 100 VAL A CA 1
ATOM 703 C C . VAL A 1 100 ? -7.851 5.463 9.437 1.00 98.88 100 VAL A C 1
ATOM 705 O O . VAL A 1 100 ? -8.430 5.207 10.496 1.00 98.88 100 VAL A O 1
ATOM 708 N N . SER A 1 101 ? -6.901 6.393 9.344 1.00 98.81 101 SER A N 1
ATOM 709 C CA . SER A 1 101 ? -6.368 7.167 10.471 1.00 98.81 101 SER A CA 1
ATOM 710 C C . SER A 1 101 ? -6.155 8.641 10.105 1.00 98.81 101 SER A C 1
ATOM 712 O O . SER A 1 101 ? -5.571 8.963 9.074 1.00 98.81 101 SER A O 1
ATOM 714 N N . ASN A 1 102 ? -6.560 9.559 10.989 1.00 98.75 102 ASN A N 1
ATOM 715 C CA . ASN A 1 102 ? -6.260 10.994 10.870 1.00 98.75 102 ASN A CA 1
ATOM 716 C C . ASN A 1 102 ? -4.792 11.328 11.207 1.00 98.75 102 ASN A C 1
ATOM 718 O O . ASN A 1 102 ? -4.378 12.481 11.086 1.00 98.75 102 ASN A O 1
ATOM 722 N N . GLY A 1 103 ? -4.017 10.341 11.653 1.00 98.56 103 GLY A N 1
ATOM 723 C CA . GLY A 1 103 ? -2.584 10.426 11.905 1.00 98.56 103 GLY A CA 1
ATOM 724 C C . GLY A 1 103 ? -1.875 9.280 11.201 1.00 98.56 103 GLY A C 1
ATOM 725 O O . GLY A 1 103 ? -1.895 9.209 9.977 1.00 98.56 103 GLY A O 1
ATOM 726 N N . SER A 1 104 ? -1.240 8.386 11.957 1.00 98.56 104 SER A N 1
ATOM 727 C CA . SER A 1 104 ? -0.480 7.258 11.410 1.00 98.56 104 SER A CA 1
ATOM 728 C C . SER A 1 104 ? -1.189 5.918 11.592 1.00 98.56 104 SER A C 1
ATOM 730 O O . SER A 1 104 ? -2.021 5.756 12.495 1.00 98.56 104 SER A O 1
ATOM 732 N N . ILE A 1 105 ? -0.793 4.947 10.772 1.00 98.88 105 ILE A N 1
ATOM 733 C CA . ILE A 1 105 ? -1.006 3.515 11.003 1.00 98.88 105 ILE A CA 1
ATOM 734 C C . ILE A 1 105 ? 0.382 2.893 11.161 1.00 98.88 105 ILE A C 1
ATOM 736 O O . ILE A 1 105 ? 1.211 3.038 10.267 1.00 98.88 105 ILE A O 1
ATOM 740 N N . VAL A 1 106 ? 0.676 2.261 12.295 1.00 98.19 106 VAL A N 1
ATOM 741 C CA . VAL A 1 106 ? 2.017 1.720 12.590 1.00 98.19 106 VAL A CA 1
ATOM 742 C C . VAL A 1 106 ? 1.946 0.306 13.151 1.00 98.19 106 VAL A C 1
ATOM 744 O O . VAL A 1 106 ? 0.957 -0.059 13.783 1.00 98.19 106 VAL A O 1
ATOM 747 N N . GLU A 1 107 ? 3.008 -0.468 12.960 1.00 94.88 107 GLU A N 1
ATOM 748 C CA . GLU A 1 107 ? 3.224 -1.728 13.673 1.00 94.88 107 GLU A CA 1
ATOM 749 C C . GLU A 1 107 ? 3.445 -1.455 15.181 1.00 94.88 107 GLU A C 1
ATOM 751 O O . GLU A 1 107 ? 4.081 -0.472 15.577 1.00 94.88 107 GLU A O 1
ATOM 756 N N . GLY A 1 108 ? 2.875 -2.309 16.035 1.00 91.62 108 GLY A N 1
ATOM 757 C CA . GLY A 1 108 ? 3.021 -2.290 17.495 1.00 91.62 108 GLY A CA 1
ATOM 758 C C . GLY A 1 108 ? 4.140 -3.190 18.032 1.00 91.62 108 GLY A C 1
ATOM 759 O O . GLY A 1 108 ? 4.487 -3.082 19.212 1.00 91.62 108 GLY A O 1
ATOM 760 N N . GLY A 1 109 ? 4.674 -4.072 17.187 1.00 88.31 109 GLY A N 1
ATOM 761 C CA . GLY A 1 109 ? 5.838 -4.927 17.408 1.00 88.31 109 GLY A CA 1
ATOM 762 C C . GLY A 1 109 ? 7.081 -4.446 16.652 1.00 88.31 109 GLY A C 1
ATOM 763 O O . GLY A 1 109 ? 7.143 -3.310 16.199 1.00 88.31 109 GLY A O 1
ATOM 764 N N . SER A 1 110 ? 8.112 -5.285 16.607 1.00 86.88 110 SER A N 1
ATOM 765 C CA . SER A 1 110 ? 9.193 -5.177 15.621 1.00 86.88 110 SER A CA 1
ATOM 766 C C . SER A 1 110 ? 9.662 -6.595 15.362 1.00 86.88 110 SER A C 1
ATOM 768 O O . SER A 1 110 ? 10.564 -7.111 16.041 1.00 86.88 110 SER A O 1
ATOM 770 N N . ASP A 1 111 ? 8.950 -7.274 14.474 1.00 91.38 111 ASP A N 1
ATOM 771 C CA . ASP A 1 111 ? 9.294 -8.626 14.068 1.00 91.38 111 ASP A CA 1
ATOM 772 C C . ASP A 1 111 ? 9.179 -8.832 12.549 1.00 91.38 111 ASP A C 1
ATOM 774 O O . ASP A 1 111 ? 9.475 -7.926 11.782 1.00 91.38 111 ASP A O 1
ATOM 778 N N . ILE A 1 112 ? 8.988 -10.071 12.099 1.00 89.81 112 ILE A N 1
ATOM 779 C CA . ILE A 1 112 ? 8.943 -10.413 10.664 1.00 89.81 112 ILE A CA 1
ATOM 780 C C . ILE A 1 112 ? 7.673 -11.184 10.300 1.00 89.81 112 ILE A C 1
ATOM 782 O O . ILE A 1 112 ? 7.522 -11.619 9.156 1.00 89.81 112 ILE A O 1
ATOM 786 N N . ALA A 1 113 ? 6.831 -11.486 11.287 1.00 94.25 113 ALA A N 1
ATOM 787 C CA . ALA A 1 113 ? 5.571 -12.165 11.078 1.00 94.25 113 ALA A CA 1
ATOM 788 C C . ALA A 1 113 ? 4.552 -11.158 10.546 1.00 94.25 113 ALA A C 1
ATOM 790 O O . ALA A 1 113 ? 4.630 -9.979 10.843 1.00 94.25 113 ALA A O 1
ATOM 791 N N . ALA A 1 114 ? 3.594 -11.627 9.748 1.00 96.69 114 ALA A N 1
ATOM 792 C CA . ALA A 1 114 ? 2.536 -10.757 9.254 1.00 96.69 114 ALA A CA 1
ATOM 793 C C . ALA A 1 114 ? 1.660 -10.261 10.413 1.00 96.69 114 ALA A C 1
ATOM 795 O O . ALA A 1 114 ? 0.988 -11.070 11.057 1.00 96.69 114 ALA A O 1
ATOM 796 N N . ASP A 1 115 ? 1.615 -8.945 10.608 1.00 97.31 115 ASP A N 1
ATOM 797 C CA . ASP A 1 115 ? 0.700 -8.283 11.534 1.00 97.31 115 ASP A CA 1
ATOM 798 C C . ASP A 1 115 ? -0.720 -8.255 10.982 1.00 97.31 115 ASP A C 1
ATOM 800 O O . ASP A 1 115 ? -1.685 -8.384 11.731 1.00 97.31 115 ASP A O 1
ATOM 804 N N . ILE A 1 116 ? -0.876 -8.078 9.665 1.00 98.38 116 ILE A N 1
ATOM 805 C CA . ILE A 1 116 ? -2.180 -8.094 8.997 1.00 98.38 116 ILE A CA 1
ATOM 806 C C . ILE A 1 116 ? -2.223 -9.250 8.008 1.00 98.38 116 ILE A C 1
ATOM 808 O O . ILE A 1 116 ? -1.542 -9.248 6.984 1.00 98.38 116 ILE A O 1
ATOM 812 N N . VAL A 1 117 ? -3.092 -10.219 8.274 1.00 98.12 117 VAL A N 1
ATOM 813 C CA . VAL A 1 117 ? -3.405 -11.295 7.328 1.00 98.12 117 VAL A CA 1
ATOM 814 C C . VAL A 1 117 ? -4.823 -11.063 6.841 1.00 98.12 117 VAL A C 1
ATOM 816 O O . VAL A 1 117 ? -5.745 -11.070 7.652 1.00 98.12 117 VAL A O 1
ATOM 819 N N . ALA A 1 118 ? -5.004 -10.828 5.544 1.00 98.19 118 ALA A N 1
ATOM 820 C CA . ALA A 1 118 ? -6.302 -10.516 4.952 1.00 98.19 118 ALA A CA 1
ATOM 821 C C . ALA A 1 118 ? -6.327 -10.882 3.464 1.00 98.19 118 ALA A C 1
ATOM 823 O O . ALA A 1 118 ? -5.291 -11.077 2.837 1.00 98.19 118 ALA A O 1
ATOM 824 N N . SER A 1 119 ? -7.522 -10.975 2.878 1.00 97.06 119 SER A N 1
ATOM 825 C CA . SER A 1 119 ? -7.650 -11.200 1.427 1.00 97.06 119 SER A CA 1
ATOM 826 C C . SER A 1 119 ? -7.308 -9.954 0.602 1.00 97.06 119 SER A C 1
ATOM 828 O O . SER A 1 119 ? -6.747 -10.072 -0.486 1.00 97.06 119 SER A O 1
ATOM 830 N N . SER A 1 120 ? -7.641 -8.778 1.137 1.00 98.12 120 SER A N 1
ATOM 831 C CA . SER A 1 120 ? -7.282 -7.467 0.608 1.00 98.12 120 SER A CA 1
ATOM 832 C C . SER A 1 120 ? -7.108 -6.472 1.754 1.00 98.12 120 SER A C 1
ATOM 834 O O . SER A 1 120 ? -7.765 -6.592 2.797 1.00 98.12 120 SER A O 1
ATOM 836 N N . ILE A 1 121 ? -6.214 -5.502 1.569 1.00 98.81 121 ILE A N 1
ATOM 837 C CA . ILE A 1 121 ? -5.872 -4.497 2.578 1.00 98.81 121 ILE A CA 1
ATOM 838 C C . ILE A 1 121 ? -5.947 -3.100 1.953 1.00 98.81 121 ILE A C 1
ATOM 840 O O . ILE A 1 121 ? -5.365 -2.871 0.899 1.00 98.81 121 ILE A O 1
ATOM 844 N N . ILE A 1 122 ? -6.622 -2.173 2.637 1.00 98.81 122 ILE A N 1
ATOM 845 C CA . ILE A 1 122 ? -6.573 -0.730 2.364 1.00 98.81 122 ILE A CA 1
ATOM 846 C C . ILE A 1 122 ? -6.049 -0.015 3.614 1.00 98.81 122 ILE A C 1
ATOM 848 O O . ILE A 1 122 ? -6.630 -0.174 4.694 1.00 98.81 122 ILE A O 1
ATOM 852 N N . LEU A 1 123 ? -5.003 0.800 3.469 1.00 98.88 123 LEU A N 1
ATOM 853 C CA . LEU A 1 123 ? -4.427 1.619 4.544 1.00 98.88 123 LEU A CA 1
ATOM 854 C C . LEU A 1 123 ? -4.437 3.103 4.150 1.00 98.88 123 LEU A C 1
ATOM 856 O O . LEU A 1 123 ? -3.696 3.505 3.268 1.00 98.88 123 LEU A O 1
ATOM 860 N N . SER A 1 124 ? -5.230 3.937 4.818 1.00 98.75 124 SER A N 1
ATOM 861 C CA . SER A 1 124 ? -5.277 5.385 4.550 1.00 98.75 124 SER A CA 1
ATOM 862 C C . SER A 1 124 ? -4.903 6.164 5.809 1.00 98.75 124 SER A C 1
ATOM 864 O O . SER A 1 124 ? -5.538 6.020 6.859 1.00 98.75 124 SER A O 1
ATOM 866 N N . ALA A 1 125 ? -3.826 6.949 5.750 1.00 98.75 125 ALA A N 1
ATOM 867 C CA . ALA A 1 125 ? -3.282 7.634 6.922 1.00 98.75 125 ALA A CA 1
ATOM 868 C C . ALA A 1 125 ? -2.737 9.023 6.580 1.00 98.75 125 ALA A C 1
ATOM 870 O O . ALA A 1 125 ? -1.992 9.195 5.630 1.00 98.75 125 ALA A O 1
ATOM 871 N N . VAL A 1 126 ? -2.999 10.043 7.391 1.00 98.56 126 VAL A N 1
ATOM 872 C CA . VAL A 1 126 ? -2.499 11.402 7.096 1.00 98.56 126 VAL A CA 1
ATOM 873 C C . VAL A 1 126 ? -0.972 11.516 7.201 1.00 98.56 126 VAL A C 1
ATOM 875 O O . VAL A 1 126 ? -0.359 12.242 6.413 1.00 98.56 126 VAL A O 1
ATOM 878 N N . SER A 1 127 ? -0.354 10.857 8.185 1.00 97.81 127 SER A N 1
ATOM 879 C CA . SER A 1 127 ? 1.045 11.092 8.576 1.00 97.81 127 SER A CA 1
ATOM 880 C C . SER A 1 127 ? 1.962 9.866 8.464 1.00 97.81 127 SER A C 1
ATOM 882 O O . SER A 1 127 ? 3.023 9.854 9.094 1.00 97.81 127 SER A O 1
ATOM 884 N N . GLY A 1 128 ? 1.563 8.836 7.715 1.00 98.38 128 GLY A N 1
ATOM 885 C CA . GLY A 1 128 ? 2.403 7.672 7.425 1.00 98.38 128 GLY A CA 1
ATOM 886 C C . GLY A 1 128 ? 1.731 6.319 7.662 1.00 98.38 128 GLY A C 1
ATOM 887 O O . GLY A 1 128 ? 0.889 6.172 8.555 1.00 98.38 128 GLY A O 1
ATOM 888 N N . VAL A 1 129 ? 2.173 5.329 6.889 1.00 98.81 129 VAL A N 1
ATOM 889 C CA . VAL A 1 129 ? 1.851 3.905 7.048 1.00 98.81 129 VAL A CA 1
ATOM 890 C C . VAL A 1 129 ? 3.159 3.153 7.281 1.00 98.81 129 VAL A C 1
ATOM 892 O O . VAL A 1 129 ? 4.056 3.189 6.440 1.00 98.81 129 VAL A O 1
ATOM 895 N N . GLY A 1 130 ? 3.293 2.506 8.436 1.00 98.38 130 GLY A N 1
ATOM 896 C CA . GLY A 1 130 ? 4.581 2.002 8.909 1.00 98.38 130 GLY A CA 1
ATOM 897 C C . GLY A 1 130 ? 5.575 3.134 9.204 1.00 98.38 130 GLY A C 1
ATOM 898 O O . GLY A 1 130 ? 5.245 4.322 9.237 1.00 98.38 130 GLY A O 1
ATOM 899 N N . THR A 1 131 ? 6.828 2.768 9.448 1.00 96.75 131 THR A N 1
ATOM 900 C CA . THR A 1 131 ? 7.945 3.697 9.669 1.00 96.75 131 THR A CA 1
ATOM 901 C C . THR A 1 131 ? 9.172 3.236 8.882 1.00 96.75 131 THR A C 1
ATOM 903 O O . THR A 1 131 ? 9.291 2.049 8.601 1.00 96.75 131 THR A O 1
ATOM 906 N N . PRO A 1 132 ? 10.159 4.096 8.573 1.00 93.44 132 PRO A N 1
ATOM 907 C CA . PRO A 1 132 ? 11.348 3.678 7.816 1.00 93.44 132 PRO A CA 1
ATOM 908 C C . PRO A 1 132 ? 12.176 2.547 8.449 1.00 93.44 132 PRO A C 1
ATOM 910 O O . PRO A 1 132 ? 12.989 1.932 7.768 1.00 93.44 132 PRO A O 1
ATOM 913 N N . VAL A 1 133 ? 12.008 2.297 9.751 1.00 92.19 133 VAL A N 1
ATOM 914 C CA . VAL A 1 133 ? 12.737 1.253 10.494 1.00 92.19 133 VAL A CA 1
ATOM 915 C C . VAL A 1 133 ? 11.867 0.052 10.866 1.00 92.19 133 VAL A C 1
ATOM 917 O O . VAL A 1 133 ? 12.405 -0.915 11.391 1.00 92.19 133 VAL A O 1
ATOM 920 N N . ASN A 1 134 ? 10.558 0.133 10.624 1.00 95.31 134 ASN A N 1
ATOM 921 C CA . ASN A 1 134 ? 9.560 -0.847 11.043 1.00 95.31 134 ASN A CA 1
ATOM 922 C C . ASN A 1 134 ? 8.400 -0.768 10.053 1.00 95.31 134 ASN A C 1
ATOM 924 O O . ASN A 1 134 ? 7.651 0.217 10.084 1.00 95.31 134 ASN A O 1
ATOM 928 N N . ALA A 1 135 ? 8.348 -1.700 9.105 1.00 97.62 135 ALA A N 1
ATOM 929 C CA . ALA A 1 135 ? 7.278 -1.727 8.120 1.00 97.62 135 ALA A CA 1
ATOM 930 C C . ALA A 1 135 ? 5.961 -2.137 8.802 1.00 97.62 135 ALA A C 1
ATOM 932 O O . ALA A 1 135 ? 5.902 -2.283 10.013 1.00 97.62 135 ALA A O 1
ATOM 933 N N . ILE A 1 136 ? 4.873 -2.226 8.046 1.00 98.38 136 ILE A N 1
ATOM 934 C CA . ILE A 1 136 ? 3.761 -3.088 8.455 1.00 98.38 136 ILE A CA 1
ATOM 935 C C . ILE A 1 136 ? 3.917 -4.389 7.684 1.00 98.38 136 ILE A C 1
ATOM 937 O O . ILE A 1 136 ? 3.903 -4.383 6.447 1.00 98.38 136 ILE A O 1
ATOM 941 N N . GLU A 1 137 ? 4.068 -5.491 8.403 1.00 98.44 137 GLU A N 1
ATOM 942 C CA . GLU A 1 137 ? 4.126 -6.821 7.828 1.00 98.44 137 GLU A CA 1
ATOM 943 C C . GLU A 1 137 ? 2.711 -7.303 7.493 1.00 98.44 137 GLU A C 1
ATOM 945 O O . GLU A 1 137 ? 1.776 -7.280 8.296 1.00 98.44 137 GLU A O 1
ATOM 950 N N . THR A 1 138 ? 2.540 -7.770 6.266 1.00 98.69 138 THR A N 1
ATOM 951 C CA . THR A 1 138 ? 1.252 -8.147 5.702 1.00 98.69 138 THR A CA 1
ATOM 952 C C . THR A 1 138 ? 1.341 -9.489 4.988 1.00 98.69 138 THR A C 1
ATOM 954 O O . THR A 1 138 ? 2.396 -9.929 4.525 1.00 98.69 138 THR A O 1
ATOM 957 N N . GLN A 1 139 ? 0.204 -10.168 4.908 1.00 98.62 139 GLN A N 1
ATOM 958 C CA . GLN A 1 139 ? -0.005 -11.292 4.012 1.00 98.62 139 GLN A CA 1
ATOM 959 C C . GLN A 1 139 ? -1.343 -11.081 3.311 1.00 98.62 139 GLN A C 1
ATOM 961 O O . GLN A 1 139 ? -2.401 -11.406 3.857 1.00 98.62 139 GLN A O 1
ATOM 966 N N . THR A 1 140 ? -1.281 -10.514 2.110 1.00 98.62 140 THR A N 1
ATOM 967 C CA . THR A 1 140 ? -2.439 -10.225 1.263 1.00 98.62 140 THR A CA 1
ATOM 968 C C . THR A 1 140 ? -2.118 -10.456 -0.211 1.00 98.62 140 THR A C 1
ATOM 970 O O . THR A 1 140 ? -0.960 -10.396 -0.626 1.00 98.62 140 THR A O 1
ATOM 973 N N . GLY A 1 141 ? -3.160 -10.726 -1.001 1.00 98.31 141 GLY A N 1
ATOM 974 C CA . GLY A 1 141 ? -3.067 -10.772 -2.462 1.00 98.31 141 GLY A CA 1
ATOM 975 C C . GLY A 1 141 ? -3.340 -9.422 -3.128 1.00 98.31 141 GLY A C 1
ATOM 976 O O . GLY A 1 141 ? -3.023 -9.248 -4.301 1.00 98.31 141 GLY A O 1
ATOM 977 N N . LEU A 1 142 ? -3.923 -8.474 -2.391 1.00 98.50 142 LEU A N 1
ATOM 978 C CA . LEU A 1 142 ? -4.252 -7.142 -2.883 1.00 98.50 142 LEU A CA 1
ATOM 979 C C . LEU A 1 142 ? -3.970 -6.093 -1.811 1.00 98.50 142 LEU A C 1
ATOM 981 O O . LEU A 1 142 ? -4.391 -6.258 -0.659 1.00 98.50 142 LEU A O 1
ATOM 985 N N . LEU A 1 143 ? -3.300 -5.009 -2.193 1.00 98.75 143 LEU A N 1
ATOM 986 C CA . LEU A 1 143 ? -3.006 -3.902 -1.294 1.00 98.75 143 LEU A CA 1
ATOM 987 C C . LEU A 1 143 ? -3.157 -2.539 -1.971 1.00 98.75 143 LEU A C 1
ATOM 989 O O . LEU A 1 143 ? -2.675 -2.324 -3.081 1.00 98.75 143 LEU A O 1
ATOM 993 N N . GLU A 1 144 ? -3.769 -1.615 -1.241 1.00 98.69 144 GLU A N 1
ATOM 994 C CA . GLU A 1 144 ? -3.784 -0.182 -1.523 1.00 98.69 144 GLU A CA 1
ATOM 995 C C . GLU A 1 144 ? -3.382 0.581 -0.259 1.00 98.69 144 GLU A C 1
ATOM 997 O O . GLU A 1 144 ? -3.765 0.207 0.857 1.00 98.69 144 GLU A O 1
ATOM 1002 N N . ALA A 1 145 ? -2.599 1.643 -0.414 1.00 98.75 145 ALA A N 1
ATOM 1003 C CA . ALA A 1 145 ? -2.246 2.507 0.696 1.00 98.75 145 ALA A CA 1
ATOM 1004 C C . ALA A 1 145 ? -2.012 3.948 0.249 1.00 98.75 145 ALA A C 1
ATOM 1006 O O . ALA A 1 145 ? -1.353 4.182 -0.758 1.00 98.75 145 ALA A O 1
ATOM 1007 N N . GLU A 1 146 ? -2.479 4.904 1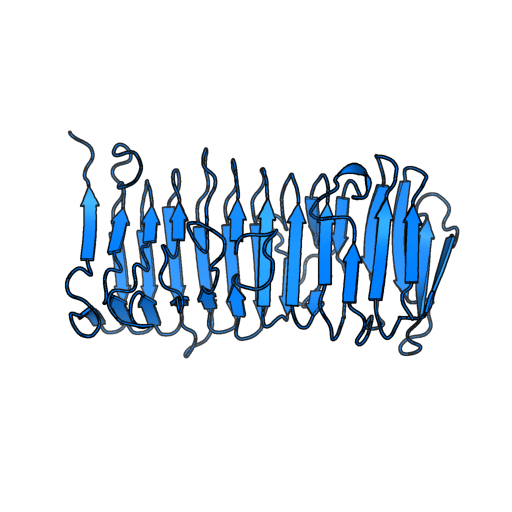.048 1.00 98.50 146 GLU A N 1
ATOM 1008 C CA . GLU A 1 146 ? -2.269 6.327 0.793 1.00 98.50 146 GLU A CA 1
ATOM 1009 C C . GLU A 1 146 ? -1.812 7.093 2.036 1.00 98.50 146 GLU A C 1
ATOM 1011 O O . GLU A 1 146 ? -2.212 6.790 3.172 1.00 98.50 146 GLU A O 1
ATOM 1016 N N . THR A 1 147 ? -1.005 8.134 1.814 1.00 98.69 147 THR A N 1
ATOM 1017 C CA . THR A 1 147 ? -0.698 9.131 2.836 1.00 98.69 147 THR A CA 1
ATOM 1018 C C . THR A 1 147 ? -0.670 10.562 2.321 1.00 98.69 147 THR A C 1
ATOM 1020 O O . THR A 1 147 ? -0.323 10.839 1.178 1.00 98.69 147 THR A O 1
ATOM 1023 N N . THR A 1 148 ? -0.979 11.535 3.188 1.00 98.38 148 THR A N 1
ATOM 1024 C CA . THR A 1 148 ? -0.752 12.950 2.836 1.00 98.38 148 THR A CA 1
ATOM 1025 C C . THR A 1 148 ? 0.725 13.308 2.976 1.00 98.38 148 THR A C 1
ATOM 1027 O O . THR A 1 148 ? 1.357 13.847 2.068 1.00 98.38 148 THR A O 1
ATOM 1030 N N . THR A 1 149 ? 1.283 13.022 4.148 1.00 98.00 149 THR A N 1
ATOM 1031 C CA . THR A 1 149 ? 2.706 13.150 4.466 1.00 98.00 149 THR A CA 1
ATOM 1032 C C . THR A 1 149 ? 3.151 11.929 5.259 1.00 98.00 149 THR A C 1
ATOM 1034 O O . THR A 1 149 ? 2.323 11.175 5.759 1.00 98.00 149 THR A O 1
ATOM 1037 N N . GLY A 1 150 ? 4.459 11.749 5.424 1.00 97.38 150 GLY A N 1
ATOM 1038 C CA . GLY A 1 150 ? 4.978 10.497 5.960 1.00 97.38 150 GLY A CA 1
ATOM 1039 C C . GLY A 1 150 ? 4.964 9.422 4.877 1.00 97.38 150 GLY A C 1
ATOM 1040 O O . GLY A 1 150 ? 4.144 9.440 3.966 1.00 97.38 150 GLY A O 1
ATOM 1041 N N . GLY A 1 151 ? 5.943 8.528 4.927 1.00 98.25 151 GLY A N 1
ATOM 1042 C CA . GLY A 1 151 ? 6.086 7.490 3.914 1.00 98.25 151 GLY A CA 1
ATOM 1043 C C . GLY A 1 151 ? 5.078 6.354 4.061 1.00 98.25 151 GLY A C 1
ATOM 1044 O O . GLY A 1 151 ? 4.316 6.291 5.029 1.00 98.25 151 GLY A O 1
ATOM 1045 N N . ILE A 1 152 ? 5.161 5.427 3.116 1.00 98.88 152 ILE A N 1
ATOM 1046 C CA . ILE A 1 152 ? 4.535 4.110 3.186 1.00 98.88 152 ILE A CA 1
ATOM 1047 C C . ILE A 1 152 ? 5.674 3.098 3.289 1.00 98.88 152 ILE A C 1
ATOM 1049 O O . ILE A 1 152 ? 6.518 3.040 2.399 1.00 98.88 152 ILE A O 1
ATOM 1053 N N . ASN A 1 153 ? 5.727 2.317 4.365 1.00 98.75 153 ASN A N 1
ATOM 1054 C CA . ASN A 1 153 ? 6.664 1.207 4.508 1.00 98.75 153 ASN A CA 1
ATOM 1055 C C . ASN A 1 153 ? 5.905 -0.082 4.823 1.00 98.75 153 ASN A C 1
ATOM 1057 O O . ASN A 1 153 ? 5.325 -0.216 5.901 1.00 98.75 153 ASN A O 1
ATOM 1061 N N . ILE A 1 154 ? 5.895 -1.010 3.868 1.00 98.81 154 ILE A N 1
ATOM 1062 C CA . ILE A 1 154 ? 5.120 -2.251 3.926 1.00 98.81 154 ILE A CA 1
ATOM 1063 C C . ILE A 1 154 ? 6.005 -3.426 3.509 1.00 98.81 154 ILE A C 1
ATOM 1065 O O . ILE A 1 154 ? 6.745 -3.362 2.523 1.00 98.81 154 ILE A O 1
ATOM 1069 N N . SER A 1 155 ? 5.884 -4.521 4.252 1.00 98.56 155 SER A N 1
ATOM 1070 C CA . SER A 1 155 ? 6.447 -5.822 3.913 1.00 98.56 155 SER A CA 1
ATOM 1071 C C . SER A 1 155 ? 5.289 -6.784 3.650 1.00 98.56 155 SER A C 1
ATOM 1073 O O . SER A 1 155 ? 4.419 -6.922 4.499 1.00 98.56 155 SER A O 1
ATOM 1075 N N . ASN A 1 156 ? 5.218 -7.425 2.487 1.00 98.75 156 ASN A N 1
ATOM 1076 C CA . ASN A 1 156 ? 4.168 -8.392 2.158 1.00 98.75 156 ASN A CA 1
ATOM 1077 C C . ASN A 1 156 ? 4.754 -9.763 1.815 1.00 98.75 156 ASN A C 1
ATOM 1079 O O . ASN A 1 156 ? 5.875 -9.883 1.311 1.00 98.75 156 ASN A O 1
ATOM 1083 N N . VAL A 1 157 ? 3.977 -10.814 2.068 1.00 98.38 157 VAL A N 1
ATOM 1084 C CA . VAL A 1 157 ? 4.284 -12.178 1.636 1.00 98.38 157 VAL A CA 1
ATOM 1085 C C . VAL A 1 157 ? 3.186 -12.702 0.717 1.00 98.38 157 VAL A C 1
ATOM 1087 O O . VAL A 1 157 ? 2.012 -12.712 1.080 1.00 98.38 157 VAL A O 1
ATOM 1090 N N . GLY A 1 158 ? 3.594 -13.233 -0.436 1.00 98.31 158 GLY A N 1
ATOM 1091 C CA . GLY A 1 158 ? 2.715 -13.730 -1.490 1.00 98.31 158 GLY A CA 1
ATOM 1092 C C . GLY A 1 158 ? 2.796 -12.880 -2.757 1.00 98.31 158 GLY A C 1
ATOM 1093 O O . GLY A 1 158 ? 3.394 -11.806 -2.773 1.00 98.31 158 GLY A O 1
ATOM 1094 N N . ASP A 1 159 ? 2.201 -13.372 -3.841 1.00 98.56 159 ASP A N 1
ATOM 1095 C CA . ASP A 1 159 ? 1.986 -12.539 -5.025 1.00 98.56 159 ASP A CA 1
ATOM 1096 C C . ASP A 1 159 ? 1.018 -11.409 -4.674 1.00 98.56 159 ASP A C 1
ATOM 1098 O O . ASP A 1 159 ? 0.002 -11.640 -4.016 1.00 98.56 159 ASP A O 1
ATOM 1102 N N . LEU A 1 160 ? 1.353 -10.197 -5.107 1.00 98.81 160 LEU A N 1
ATOM 1103 C CA . LEU A 1 160 ? 0.682 -8.979 -4.695 1.00 98.81 160 LEU A CA 1
ATOM 1104 C C . LEU A 1 160 ? 0.219 -8.169 -5.901 1.00 98.81 160 LEU A C 1
ATOM 1106 O O . LEU A 1 160 ? 1.027 -7.754 -6.733 1.00 98.81 160 LEU A O 1
ATOM 1110 N N . GLN A 1 161 ? -1.075 -7.876 -5.931 1.00 98.69 161 GLN A N 1
ATOM 1111 C CA . GLN A 1 161 ? -1.641 -6.815 -6.746 1.00 98.69 161 GLN A CA 1
ATOM 1112 C C . GLN A 1 161 ? -1.636 -5.492 -5.965 1.00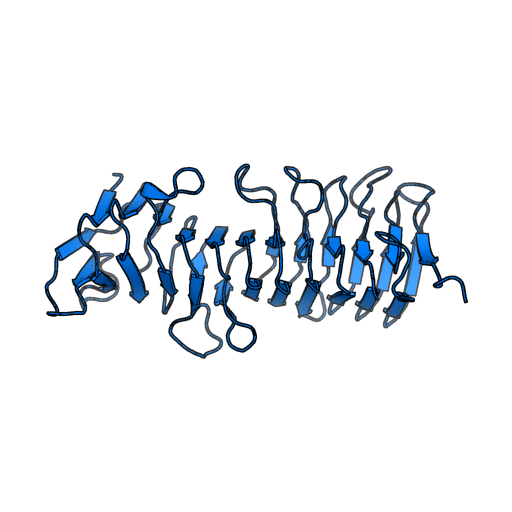 98.69 161 GLN A C 1
ATOM 1114 O O . GLN A 1 161 ? -2.096 -5.444 -4.824 1.00 98.69 161 GLN A O 1
ATOM 1119 N N . VAL A 1 162 ? -1.151 -4.421 -6.591 1.00 98.69 162 VAL A N 1
ATOM 1120 C CA . VAL A 1 162 ? -1.227 -3.049 -6.074 1.00 98.69 162 VAL A CA 1
ATOM 1121 C C . VAL A 1 162 ? -2.260 -2.267 -6.877 1.00 98.69 162 VAL A C 1
ATOM 1123 O O . VAL A 1 162 ? -2.110 -2.139 -8.094 1.00 98.69 162 VAL A O 1
ATOM 1126 N N . GLY A 1 163 ? -3.272 -1.727 -6.196 1.00 97.12 163 GLY A N 1
ATOM 1127 C CA . GLY A 1 163 ? -4.355 -0.963 -6.824 1.00 97.12 163 GLY A CA 1
ATOM 1128 C C . GLY A 1 163 ? -5.471 -1.803 -7.452 1.00 97.12 163 GLY A C 1
ATOM 1129 O O . GLY A 1 163 ? -5.396 -3.038 -7.524 1.00 97.12 163 GLY A O 1
ATOM 1130 N N . GLY A 1 164 ? -6.508 -1.113 -7.932 1.00 92.06 164 GLY A N 1
ATOM 1131 C CA . GLY A 1 164 ? -7.634 -1.699 -8.664 1.00 92.06 164 GLY A CA 1
ATOM 1132 C C . GLY A 1 164 ? -8.724 -2.304 -7.771 1.00 92.06 164 GLY A C 1
ATOM 1133 O O . GLY A 1 164 ? -9.479 -3.170 -8.224 1.00 92.06 164 GLY A O 1
ATOM 1134 N N . PHE A 1 165 ? -8.803 -1.897 -6.502 1.00 93.25 165 PHE A N 1
ATOM 1135 C CA . PHE A 1 165 ? -9.781 -2.395 -5.532 1.00 93.25 165 PHE A CA 1
ATOM 1136 C C . PHE A 1 165 ? -10.737 -1.322 -5.026 1.00 93.25 165 PHE A C 1
ATOM 1138 O O . PHE A 1 165 ? -11.949 -1.561 -5.010 1.00 93.25 165 PHE A O 1
ATOM 1145 N N . SER A 1 166 ? -10.216 -0.167 -4.627 1.00 92.56 166 SER A N 1
ATOM 1146 C CA . SER A 1 166 ? -10.984 0.981 -4.151 1.00 92.56 166 SER A CA 1
ATOM 1147 C C . SER A 1 166 ? -11.020 2.079 -5.207 1.00 92.56 166 SER A C 1
ATOM 1149 O O . SER A 1 166 ? -10.082 2.234 -5.974 1.00 92.56 166 SER A O 1
ATOM 1151 N N . ALA A 1 167 ? -12.097 2.866 -5.242 1.00 92.50 167 ALA A N 1
ATOM 1152 C CA . ALA A 1 167 ? -12.108 4.116 -6.011 1.00 92.50 167 ALA A CA 1
ATOM 1153 C C . ALA A 1 167 ? -11.669 5.315 -5.156 1.00 92.50 167 ALA A C 1
ATOM 1155 O O . ALA A 1 167 ? -11.543 6.429 -5.656 1.00 92.50 167 ALA A O 1
ATOM 1156 N N . GLU A 1 168 ? -11.531 5.097 -3.848 1.00 95.25 168 GLU A N 1
ATOM 1157 C CA . GLU A 1 168 ? -11.191 6.109 -2.860 1.00 95.25 168 GLU A CA 1
ATOM 1158 C C . GLU A 1 168 ? -9.709 6.103 -2.470 1.00 95.25 168 GLU A C 1
ATOM 1160 O O . GLU A 1 168 ? -9.295 7.033 -1.790 1.00 95.25 168 GLU A O 1
ATOM 1165 N N . VAL A 1 169 ? -8.944 5.067 -2.838 1.00 95.88 169 VAL A N 1
ATOM 1166 C CA . VAL A 1 169 ? -7.507 4.951 -2.543 1.00 95.88 169 VAL A CA 1
ATOM 1167 C C . VAL A 1 169 ? -6.789 4.465 -3.792 1.00 95.88 169 VAL A C 1
ATOM 1169 O O . VAL A 1 169 ? -7.097 3.391 -4.300 1.00 95.88 169 VAL A O 1
ATOM 1172 N N . ASP A 1 170 ? -5.821 5.250 -4.244 1.00 92.56 170 ASP A N 1
ATOM 1173 C CA . ASP A 1 170 ? -5.118 5.054 -5.507 1.00 92.56 170 ASP A CA 1
ATOM 1174 C C . ASP A 1 170 ? -3.811 4.274 -5.289 1.00 92.56 170 ASP A C 1
ATOM 1176 O O . ASP A 1 170 ? -2.807 4.830 -4.841 1.00 92.56 170 ASP A O 1
ATOM 1180 N N . GLY A 1 171 ? -3.817 2.967 -5.578 1.00 97.25 171 GLY A N 1
ATOM 1181 C CA . GLY A 1 171 ? -2.608 2.133 -5.575 1.00 97.25 171 GLY A CA 1
ATOM 1182 C C . GLY A 1 171 ? -1.721 2.312 -4.331 1.00 97.25 171 GLY A C 1
ATOM 1183 O O . GLY A 1 171 ? -2.148 2.028 -3.211 1.00 97.25 171 GLY A O 1
ATOM 1184 N N . LEU A 1 172 ? -0.468 2.740 -4.532 1.00 98.69 172 LEU A N 1
ATOM 1185 C CA . LEU A 1 172 ? 0.386 3.276 -3.463 1.00 98.69 172 LEU A CA 1
ATOM 1186 C C . LEU A 1 172 ? 0.646 4.767 -3.692 1.00 98.69 172 LEU A C 1
ATOM 1188 O O . LEU A 1 172 ? 1.454 5.112 -4.556 1.00 98.69 172 LEU A O 1
ATOM 1192 N N . ASP A 1 173 ? 0.051 5.634 -2.879 1.00 98.50 173 ASP A N 1
ATOM 1193 C CA . ASP A 1 173 ? 0.150 7.085 -3.056 1.00 98.50 173 ASP A CA 1
ATOM 1194 C C . ASP A 1 173 ? 0.695 7.802 -1.816 1.00 98.50 173 ASP A C 1
ATOM 1196 O O . ASP A 1 173 ? 0.206 7.661 -0.698 1.00 98.50 173 ASP A O 1
ATOM 1200 N N . VAL A 1 174 ? 1.712 8.632 -2.014 1.00 98.62 174 VAL A N 1
ATOM 1201 C CA . VAL A 1 174 ? 2.088 9.670 -1.059 1.00 98.62 174 VAL A CA 1
ATOM 1202 C C . VAL A 1 174 ? 1.825 11.003 -1.736 1.00 98.62 174 VAL A C 1
ATOM 1204 O O . VAL A 1 174 ? 2.551 11.381 -2.648 1.00 98.62 174 VAL A O 1
ATOM 1207 N N . VAL A 1 175 ? 0.856 11.770 -1.241 1.00 98.12 175 VAL A N 1
ATOM 1208 C CA . VAL A 1 175 ? 0.434 13.021 -1.887 1.00 98.12 175 VAL A CA 1
ATOM 1209 C C . VAL A 1 175 ? 1.546 14.072 -1.835 1.00 98.12 175 VAL A C 1
ATOM 1211 O O . VAL A 1 175 ? 2.010 14.581 -2.850 1.00 98.12 175 VAL A O 1
ATOM 1214 N N . THR A 1 176 ? 1.995 14.447 -0.632 1.00 98.25 176 THR A N 1
ATOM 1215 C CA . THR A 1 176 ? 2.893 15.601 -0.456 1.00 98.25 176 THR A CA 1
ATOM 1216 C C . THR A 1 176 ? 4.341 15.187 -0.260 1.00 98.25 176 THR A C 1
ATOM 1218 O O . THR A 1 176 ? 5.217 15.616 -1.012 1.00 98.25 176 THR A O 1
ATOM 1221 N N . SER A 1 177 ? 4.639 14.424 0.795 1.00 98.25 177 SER A N 1
ATOM 1222 C CA . SER A 1 177 ? 6.030 14.108 1.129 1.00 98.25 177 SER A CA 1
ATOM 1223 C C . SER A 1 177 ? 6.198 12.829 1.933 1.00 98.25 177 SER A C 1
ATOM 1225 O O . SER A 1 177 ? 5.637 12.717 3.023 1.00 98.25 177 SER A O 1
ATOM 1227 N N . GLY A 1 178 ? 7.071 11.945 1.467 1.00 98.44 178 GLY A N 1
ATOM 1228 C CA . GLY A 1 178 ? 7.379 10.674 2.112 1.00 98.44 178 GLY A CA 1
ATOM 1229 C C . GLY A 1 178 ? 7.884 9.669 1.086 1.00 98.44 178 GLY A C 1
ATOM 1230 O O . GLY A 1 178 ? 7.522 9.745 -0.085 1.00 98.44 178 GLY A O 1
ATOM 1231 N N . ASP A 1 179 ? 8.742 8.755 1.524 1.00 98.75 179 ASP A N 1
ATOM 1232 C CA . ASP A 1 179 ? 9.221 7.672 0.670 1.00 98.75 179 ASP A CA 1
ATOM 1233 C C . ASP A 1 179 ? 8.224 6.507 0.690 1.00 98.75 179 ASP A C 1
ATOM 1235 O O . ASP A 1 179 ? 7.632 6.208 1.728 1.00 98.75 179 ASP A O 1
ATOM 1239 N N . ILE A 1 180 ? 8.080 5.828 -0.443 1.00 98.88 180 ILE A N 1
ATOM 1240 C CA . ILE A 1 180 ? 7.380 4.550 -0.551 1.00 98.88 180 ILE A CA 1
ATOM 1241 C C . ILE A 1 180 ? 8.425 3.441 -0.575 1.00 98.88 180 ILE A C 1
ATOM 1243 O O . ILE A 1 180 ? 9.329 3.440 -1.414 1.00 98.88 180 ILE A O 1
ATOM 1247 N N . VAL A 1 181 ? 8.285 2.478 0.328 1.00 98.88 181 VAL A N 1
ATOM 1248 C CA . VAL A 1 181 ? 9.068 1.247 0.375 1.00 98.88 181 VAL A CA 1
ATOM 1249 C C . VAL A 1 181 ? 8.101 0.075 0.483 1.00 98.88 181 VAL A C 1
ATOM 1251 O O . VAL A 1 181 ? 7.458 -0.123 1.510 1.00 98.88 181 VAL A O 1
ATOM 1254 N N . LEU A 1 182 ? 8.012 -0.715 -0.585 1.00 98.88 182 LEU A N 1
ATOM 1255 C CA . LEU A 1 182 ? 7.279 -1.975 -0.608 1.00 98.88 182 LEU A CA 1
ATOM 1256 C C . LEU A 1 182 ? 8.268 -3.118 -0.827 1.00 98.88 182 LEU A C 1
ATOM 1258 O O . LEU A 1 182 ? 8.886 -3.228 -1.890 1.00 98.88 182 LEU A O 1
ATOM 1262 N N . THR A 1 183 ? 8.389 -3.989 0.170 1.00 98.75 183 THR A N 1
ATOM 1263 C CA . THR A 1 183 ? 9.111 -5.258 0.042 1.00 98.75 183 THR A CA 1
ATOM 1264 C C . THR A 1 183 ? 8.108 -6.394 -0.031 1.00 98.75 183 THR A C 1
ATOM 1266 O O . THR A 1 183 ? 7.343 -6.593 0.897 1.00 98.75 183 THR A O 1
ATOM 1269 N N . ASN A 1 184 ? 8.113 -7.165 -1.109 1.00 98.81 184 ASN A N 1
ATOM 1270 C CA . ASN A 1 184 ? 7.200 -8.278 -1.312 1.00 98.81 184 ASN A CA 1
ATOM 1271 C C . ASN A 1 184 ? 7.969 -9.586 -1.508 1.00 98.81 184 ASN A C 1
ATOM 1273 O O . ASN A 1 184 ? 8.883 -9.644 -2.327 1.00 98.81 184 ASN A O 1
ATOM 1277 N N . LEU A 1 185 ? 7.605 -10.652 -0.797 1.00 98.56 185 LEU A N 1
ATOM 1278 C CA . LEU A 1 185 ? 8.045 -12.014 -1.110 1.00 98.56 185 LEU A CA 1
ATOM 1279 C C . LEU A 1 185 ? 7.062 -12.648 -2.104 1.00 98.56 185 LEU A C 1
ATOM 1281 O O . LEU A 1 185 ? 6.151 -13.371 -1.707 1.00 98.56 185 LEU A O 1
ATOM 1285 N N . GLY A 1 186 ? 7.266 -12.361 -3.386 1.00 98.69 186 GLY A N 1
ATOM 1286 C CA . GLY A 1 186 ? 6.405 -12.767 -4.496 1.00 98.69 186 GLY A CA 1
ATOM 1287 C C . GLY A 1 186 ? 6.430 -11.733 -5.621 1.00 98.69 186 GLY A C 1
ATOM 1288 O O . GLY A 1 186 ? 7.135 -10.721 -5.533 1.00 98.69 186 GLY A O 1
ATOM 1289 N N . THR A 1 187 ? 5.654 -11.972 -6.675 1.00 98.88 187 THR A N 1
ATOM 1290 C CA . THR A 1 187 ? 5.494 -11.024 -7.789 1.00 98.88 187 THR A CA 1
ATOM 1291 C C . THR A 1 187 ? 4.708 -9.793 -7.344 1.00 98.88 187 THR A C 1
ATOM 1293 O O . THR A 1 187 ? 3.769 -9.913 -6.563 1.00 98.88 187 THR A O 1
ATOM 1296 N N . ILE A 1 188 ? 5.079 -8.616 -7.849 1.00 98.94 188 ILE A N 1
ATOM 1297 C CA . ILE A 1 188 ? 4.299 -7.380 -7.729 1.00 98.94 188 ILE A CA 1
ATOM 1298 C C . ILE A 1 188 ? 3.666 -7.082 -9.093 1.00 98.94 188 ILE A C 1
ATOM 1300 O O . ILE A 1 188 ? 4.368 -6.949 -10.101 1.00 98.94 188 ILE A O 1
ATOM 1304 N N . THR A 1 189 ? 2.344 -6.941 -9.125 1.00 98.75 189 THR A N 1
ATOM 1305 C CA . THR A 1 189 ? 1.589 -6.493 -10.300 1.00 98.75 189 THR A CA 1
ATOM 1306 C C . THR A 1 189 ? 0.886 -5.181 -9.980 1.00 98.75 189 THR A C 1
ATOM 1308 O O . THR A 1 189 ? 0.094 -5.104 -9.048 1.00 98.75 189 THR A O 1
ATOM 1311 N N . LEU A 1 190 ? 1.190 -4.141 -10.750 1.00 98.69 190 LEU A N 1
ATOM 1312 C CA . LEU A 1 190 ? 0.556 -2.830 -10.654 1.00 98.69 190 LEU A CA 1
ATOM 1313 C C . LEU A 1 190 ? -0.708 -2.816 -11.518 1.00 98.69 190 LEU A C 1
ATOM 1315 O O . LEU A 1 190 ? -0.616 -3.038 -12.731 1.00 98.69 190 LEU A O 1
ATOM 1319 N N . SER A 1 191 ? -1.854 -2.583 -10.885 1.00 97.56 191 SER A N 1
ATOM 1320 C CA . SER A 1 191 ? -3.192 -2.779 -11.460 1.00 97.56 191 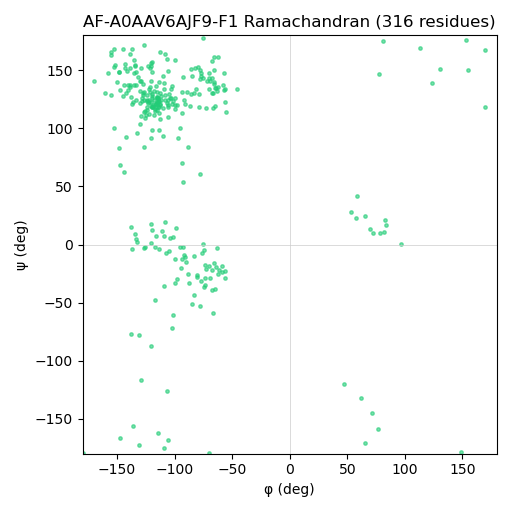SER A CA 1
ATOM 1321 C C . SER A 1 191 ? -4.180 -1.667 -11.128 1.00 97.56 191 SER A C 1
ATOM 1323 O O . SER A 1 191 ? -5.385 -1.863 -11.266 1.00 97.56 191 SER A O 1
ATOM 1325 N N . ASP A 1 192 ? -3.693 -0.526 -10.654 1.00 96.25 192 ASP A N 1
ATOM 1326 C CA . ASP A 1 192 ? -4.565 0.621 -10.447 1.00 96.25 192 ASP A CA 1
ATOM 1327 C C . ASP A 1 192 ? -5.105 1.135 -11.788 1.00 96.25 192 ASP A C 1
ATOM 1329 O O . ASP A 1 192 ? -4.347 1.189 -12.747 1.00 96.25 192 ASP A O 1
ATOM 13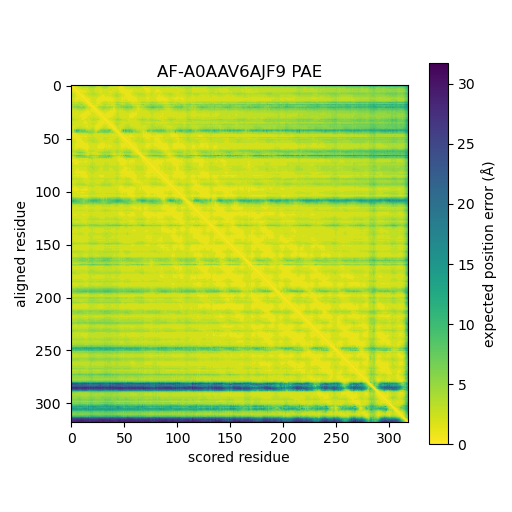33 N N . GLU A 1 193 ? -6.390 1.484 -11.847 1.00 93.62 193 GLU A N 1
ATOM 1334 C CA . GLU A 1 193 ? -7.053 2.098 -13.012 1.00 93.62 193 GLU A CA 1
ATOM 1335 C C . GLU A 1 193 ? -7.770 3.411 -12.642 1.00 93.62 193 GLU A C 1
ATOM 1337 O O . GLU A 1 193 ? -8.396 4.043 -13.501 1.00 93.62 193 GLU A O 1
ATOM 1342 N N . THR A 1 194 ? -7.761 3.806 -11.361 1.00 91.12 194 THR A N 1
ATOM 1343 C CA . THR A 1 194 ? -8.545 4.952 -10.868 1.00 91.12 194 THR A CA 1
ATOM 1344 C C . THR A 1 194 ? -7.749 6.249 -10.834 1.00 91.12 194 THR A C 1
ATOM 1346 O O . THR A 1 194 ? -8.345 7.329 -10.888 1.00 91.12 194 THR A O 1
ATOM 1349 N N . SER A 1 195 ? -6.422 6.145 -10.836 1.00 91.06 195 SER A N 1
ATOM 1350 C CA . SER A 1 195 ? -5.482 7.258 -10.727 1.00 91.06 195 SER A CA 1
ATOM 1351 C C . SER A 1 195 ? -4.722 7.545 -12.027 1.00 91.06 195 SER A C 1
ATOM 1353 O O . SER A 1 195 ? -4.970 6.961 -13.083 1.00 91.06 195 SER A O 1
ATOM 1355 N N . THR A 1 196 ? -3.773 8.483 -11.965 1.00 92.88 196 THR A N 1
ATOM 1356 C CA . THR A 1 196 ? -2.818 8.717 -13.056 1.00 92.88 196 THR A CA 1
ATOM 1357 C C . THR A 1 196 ? -1.656 7.731 -13.065 1.00 92.88 196 THR A C 1
ATOM 1359 O O . THR A 1 196 ? -1.085 7.495 -14.133 1.00 92.88 196 THR A O 1
ATOM 1362 N N . ASP A 1 197 ? -1.288 7.187 -11.901 1.00 96.62 197 ASP A N 1
ATOM 1363 C CA . ASP A 1 197 ? -0.117 6.339 -11.703 1.00 96.62 197 ASP A CA 1
ATOM 1364 C C . ASP A 1 197 ? -0.401 5.291 -10.620 1.00 96.62 197 ASP A C 1
ATOM 1366 O O . ASP A 1 197 ? -0.842 5.646 -9.536 1.00 96.62 197 ASP A O 1
ATOM 1370 N N . SER A 1 198 ? -0.080 4.010 -10.839 1.00 97.94 198 SER A N 1
ATOM 1371 C CA . SER A 1 198 ? -0.351 2.992 -9.803 1.00 97.94 198 SER A CA 1
ATOM 1372 C C . SER A 1 198 ? 0.509 3.148 -8.543 1.00 97.94 198 SER A C 1
ATOM 1374 O O . SER A 1 198 ? 0.177 2.604 -7.489 1.00 97.94 198 SER A O 1
ATOM 1376 N N . VAL A 1 199 ? 1.653 3.828 -8.659 1.00 98.75 199 VAL A N 1
ATOM 1377 C CA . VAL A 1 199 ? 2.516 4.186 -7.533 1.00 98.75 199 VAL A CA 1
ATOM 1378 C C . VAL A 1 199 ? 2.999 5.624 -7.698 1.00 98.75 199 VAL A C 1
ATOM 1380 O O . VAL A 1 199 ? 3.702 5.936 -8.663 1.00 98.75 199 VAL A O 1
ATOM 1383 N N . HIS A 1 200 ? 2.689 6.480 -6.730 1.00 98.44 200 HIS A N 1
ATOM 1384 C CA . HIS A 1 200 ? 3.005 7.902 -6.759 1.00 98.44 200 HIS A CA 1
ATOM 1385 C C . HIS A 1 200 ? 3.793 8.328 -5.509 1.00 98.44 200 HIS A C 1
ATOM 1387 O O . HIS A 1 200 ? 3.318 8.257 -4.380 1.00 98.44 200 HIS A O 1
ATOM 1393 N N . GLY A 1 201 ? 5.044 8.749 -5.701 1.00 97.44 201 GLY A N 1
ATOM 1394 C CA . GLY A 1 201 ? 5.868 9.343 -4.647 1.00 97.44 201 GLY A CA 1
ATOM 1395 C C . GLY A 1 201 ? 5.561 10.832 -4.458 1.00 97.44 201 GLY A C 1
ATOM 1396 O O . GLY A 1 201 ? 5.243 11.519 -5.417 1.00 97.44 201 GLY A O 1
ATOM 1397 N N . GLY A 1 202 ? 5.755 11.355 -3.244 1.00 97.31 202 GLY A N 1
ATOM 1398 C CA . GLY A 1 202 ? 5.379 12.728 -2.870 1.00 97.31 202 GLY A CA 1
ATOM 1399 C C . GLY A 1 202 ? 5.754 13.855 -3.843 1.00 97.31 202 GLY A C 1
ATOM 1400 O O . GLY A 1 202 ? 6.919 14.008 -4.231 1.00 97.31 202 GLY A O 1
ATOM 1401 N N . ASP A 1 203 ? 4.784 14.741 -4.107 1.00 96.25 203 ASP A N 1
ATOM 1402 C CA . ASP A 1 203 ? 4.896 15.939 -4.959 1.00 96.25 203 ASP A CA 1
ATOM 1403 C C . ASP A 1 203 ? 6.005 16.921 -4.546 1.00 96.25 203 ASP A C 1
ATOM 1405 O O . ASP A 1 203 ? 6.544 17.678 -5.368 1.00 96.25 203 ASP A O 1
ATOM 1409 N N . ALA A 1 204 ? 6.328 16.957 -3.250 1.00 96.62 204 ALA A N 1
ATOM 1410 C CA . ALA A 1 204 ? 7.378 17.792 -2.673 1.00 96.62 204 ALA A CA 1
ATOM 1411 C C . ALA A 1 204 ? 8.679 17.012 -2.425 1.00 96.62 204 ALA A C 1
ATOM 1413 O O . ALA A 1 204 ? 9.767 17.579 -2.559 1.00 96.62 204 ALA A O 1
ATOM 1414 N N . SER A 1 205 ? 8.575 15.724 -2.094 1.00 96.50 205 SER A N 1
ATOM 1415 C CA . SER A 1 205 ? 9.692 14.781 -1.960 1.00 96.50 205 SER A CA 1
ATOM 1416 C C . SER A 1 205 ? 9.162 13.358 -1.808 1.00 96.50 205 SER A C 1
ATOM 1418 O O . SER A 1 205 ? 8.251 13.142 -1.015 1.00 96.50 205 SER A O 1
ATOM 1420 N N . GLY A 1 206 ? 9.806 12.377 -2.421 1.00 97.69 206 GLY A N 1
ATOM 1421 C CA . GLY A 1 206 ? 9.479 10.980 -2.158 1.00 97.69 206 GLY A CA 1
ATOM 1422 C C . GLY A 1 206 ? 10.155 10.061 -3.150 1.00 97.69 206 GLY A C 1
ATOM 1423 O O . GLY A 1 206 ? 9.936 10.177 -4.354 1.00 97.69 206 GLY A O 1
ATOM 1424 N N . ASN A 1 207 ? 11.011 9.181 -2.649 1.00 98.44 207 ASN A N 1
ATOM 1425 C CA . ASN A 1 207 ? 11.534 8.070 -3.425 1.00 98.44 207 ASN A CA 1
ATOM 1426 C C . ASN A 1 207 ? 10.501 6.946 -3.474 1.00 98.44 207 ASN A C 1
ATOM 1428 O O . ASN A 1 207 ? 9.730 6.766 -2.535 1.00 98.44 207 ASN A O 1
ATOM 1432 N N . VAL A 1 208 ? 10.550 6.145 -4.531 1.00 98.88 208 VAL A N 1
ATOM 1433 C CA . VAL A 1 208 ? 9.774 4.908 -4.635 1.00 98.88 208 VAL A CA 1
ATOM 1434 C C . VAL A 1 208 ? 10.739 3.734 -4.691 1.00 98.88 208 VAL A C 1
ATOM 1436 O O . VAL A 1 208 ? 11.635 3.704 -5.530 1.00 98.88 208 VAL A O 1
ATOM 1439 N N . THR A 1 209 ? 10.560 2.758 -3.808 1.00 98.88 209 THR A N 1
ATOM 1440 C CA . THR A 1 209 ? 11.334 1.516 -3.770 1.00 98.88 209 THR A CA 1
ATOM 1441 C C . THR A 1 209 ? 10.385 0.326 -3.793 1.00 98.88 209 THR A C 1
ATOM 1443 O O . THR A 1 209 ? 9.651 0.111 -2.832 1.00 98.88 209 THR A O 1
ATOM 1446 N N . LEU A 1 210 ? 10.423 -0.460 -4.870 1.00 98.94 210 LEU A N 1
ATOM 1447 C CA . LEU A 1 210 ? 9.671 -1.709 -5.005 1.00 98.94 210 LEU A CA 1
ATOM 1448 C C . LEU A 1 210 ? 10.643 -2.889 -5.084 1.00 98.94 210 LEU A C 1
ATOM 1450 O O . LEU A 1 210 ? 11.542 -2.911 -5.931 1.00 98.94 210 LEU A O 1
ATOM 1454 N N . ILE A 1 211 ? 10.459 -3.876 -4.210 1.00 98.88 211 ILE A N 1
ATOM 1455 C CA . ILE A 1 211 ? 11.304 -5.070 -4.133 1.00 98.88 211 ILE A CA 1
ATOM 1456 C C . ILE A 1 211 ? 10.422 -6.317 -4.231 1.00 98.88 211 ILE A C 1
ATOM 1458 O O . ILE A 1 211 ? 9.726 -6.647 -3.281 1.00 98.88 211 ILE A O 1
ATOM 1462 N N . ALA A 1 212 ? 10.486 -7.038 -5.348 1.00 98.81 212 ALA A N 1
ATOM 1463 C CA . ALA A 1 212 ? 9.865 -8.346 -5.549 1.00 98.81 212 ALA A CA 1
ATOM 1464 C C . ALA A 1 212 ? 10.901 -9.461 -5.308 1.00 98.81 212 ALA A C 1
ATOM 1466 O O . ALA A 1 212 ? 11.653 -9.865 -6.201 1.00 98.81 212 ALA A O 1
ATOM 1467 N N . ASN A 1 213 ? 10.977 -9.941 -4.069 1.00 97.88 213 ASN A N 1
ATOM 1468 C CA . ASN A 1 213 ? 11.865 -11.016 -3.636 1.00 97.88 213 ASN A CA 1
ATOM 1469 C C . ASN A 1 213 ? 11.328 -12.389 -4.050 1.00 97.88 213 ASN A C 1
ATOM 1471 O O . ASN A 1 213 ? 10.135 -12.658 -3.952 1.00 97.88 213 ASN A O 1
ATOM 1475 N N . GLY A 1 214 ? 12.233 -13.287 -4.436 1.00 97.69 214 GLY A N 1
ATOM 1476 C CA . GLY A 1 214 ? 11.922 -14.635 -4.924 1.00 97.69 214 GLY A CA 1
ATOM 1477 C C . GLY A 1 214 ? 12.515 -14.852 -6.313 1.00 97.69 214 GLY A C 1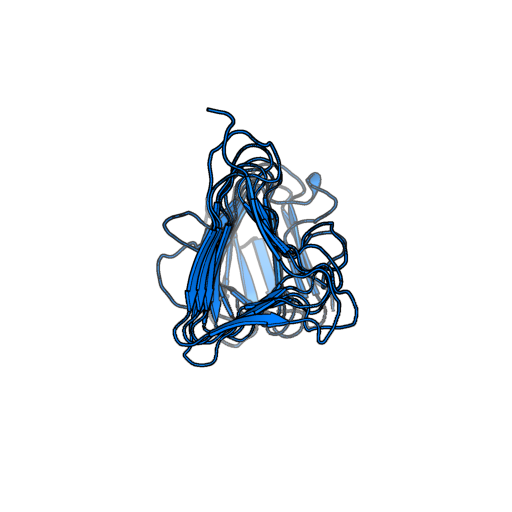
ATOM 1478 O O . GLY A 1 214 ? 12.523 -13.948 -7.137 1.00 97.69 214 GLY A O 1
ATOM 1479 N N . TYR A 1 215 ? 13.083 -16.030 -6.571 1.00 97.50 215 TYR A N 1
ATOM 1480 C CA . TYR A 1 215 ? 13.845 -16.291 -7.805 1.00 97.50 215 TYR A CA 1
ATOM 1481 C C . TYR A 1 215 ? 12.986 -16.249 -9.082 1.00 97.50 215 TYR A C 1
ATOM 1483 O O . TYR A 1 215 ? 13.521 -16.213 -10.189 1.00 97.50 215 TYR A O 1
ATOM 1491 N N . ASP A 1 216 ? 11.668 -16.323 -8.926 1.00 97.94 216 ASP A N 1
ATOM 1492 C CA . ASP A 1 216 ? 10.642 -16.266 -9.958 1.00 97.94 216 ASP A CA 1
ATOM 1493 C C . ASP A 1 216 ? 9.722 -15.044 -9.833 1.00 97.94 216 ASP A C 1
ATOM 1495 O O . ASP A 1 216 ? 8.759 -14.954 -10.593 1.00 97.94 216 ASP A O 1
ATOM 1499 N N . SER A 1 217 ? 10.043 -14.115 -8.931 1.00 98.69 217 SER A N 1
ATOM 1500 C CA . SER A 1 217 ? 9.255 -12.915 -8.659 1.00 98.69 217 SER A CA 1
ATOM 1501 C C . SER A 1 217 ? 9.570 -11.797 -9.642 1.00 98.69 217 SER A C 1
ATOM 1503 O O . SER A 1 217 ? 10.738 -11.436 -9.830 1.00 98.69 217 SER A O 1
ATOM 1505 N N . ASP A 1 218 ? 8.519 -11.218 -10.216 1.00 98.88 218 ASP A N 1
ATOM 1506 C CA . ASP A 1 218 ? 8.616 -10.118 -11.173 1.00 98.88 218 ASP A CA 1
ATOM 1507 C C . ASP A 1 218 ? 8.043 -8.807 -10.607 1.00 98.88 218 ASP A C 1
ATOM 1509 O O . ASP A 1 218 ? 7.308 -8.802 -9.619 1.00 98.88 218 ASP A O 1
ATOM 1513 N N . ILE A 1 219 ? 8.348 -7.689 -11.267 1.00 98.88 219 ILE A N 1
ATOM 1514 C CA . ILE A 1 219 ? 7.580 -6.439 -11.159 1.00 98.88 219 ILE A CA 1
ATOM 1515 C C . ILE A 1 219 ? 6.946 -6.174 -12.522 1.00 98.88 219 ILE A C 1
ATOM 1517 O O . ILE A 1 219 ? 7.655 -6.099 -13.529 1.00 98.88 219 ILE A O 1
ATOM 1521 N N . THR A 1 220 ? 5.621 -6.048 -12.555 1.00 98.69 220 THR A N 1
ATOM 1522 C CA . THR A 1 220 ? 4.836 -5.906 -13.789 1.00 98.69 220 THR A CA 1
ATOM 1523 C C . THR A 1 220 ? 3.723 -4.874 -13.649 1.00 98.69 220 THR A C 1
ATOM 1525 O O . THR A 1 220 ? 3.343 -4.525 -12.535 1.00 98.69 220 THR A O 1
ATOM 1528 N N . SER A 1 221 ? 3.163 -4.417 -14.769 1.00 98.12 221 SER A N 1
ATOM 1529 C CA . SER A 1 221 ? 1.881 -3.706 -14.804 1.00 98.12 221 SER A CA 1
ATOM 1530 C C . SER A 1 221 ? 0.966 -4.332 -15.855 1.00 98.12 221 SER A C 1
ATOM 1532 O O . SER A 1 221 ? 1.436 -4.769 -16.909 1.00 98.12 221 SER A O 1
ATOM 1534 N N . ASN A 1 222 ? -0.326 -4.431 -15.545 1.00 97.00 222 ASN A N 1
ATOM 1535 C CA . ASN A 1 222 ? -1.341 -5.077 -16.387 1.00 97.00 222 ASN A CA 1
ATOM 1536 C C . ASN A 1 222 ? -2.475 -4.132 -16.820 1.00 97.00 222 ASN A C 1
ATOM 1538 O O . ASN A 1 222 ? -3.476 -4.602 -17.360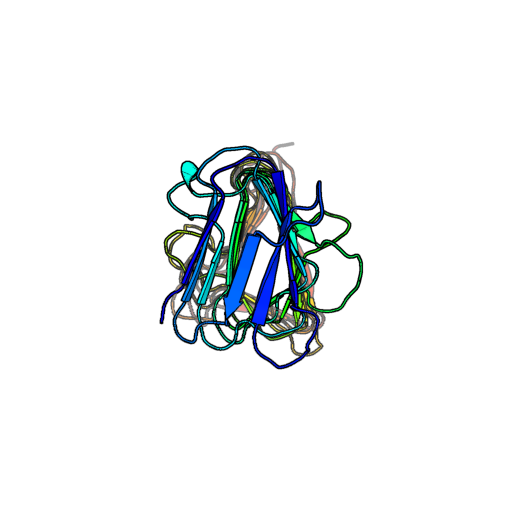 1.00 97.00 222 ASN A O 1
ATOM 1542 N N . VAL A 1 223 ? -2.300 -2.832 -16.615 1.00 96.56 223 VAL A N 1
ATOM 1543 C CA . VAL A 1 223 ? -3.259 -1.759 -16.917 1.00 96.56 223 VAL A CA 1
ATOM 1544 C C . VAL A 1 223 ? -2.650 -0.792 -17.927 1.00 96.56 223 VAL A C 1
ATOM 1546 O O . VAL A 1 223 ? -1.432 -0.730 -18.032 1.00 96.56 223 VAL A O 1
ATOM 1549 N N . ASP A 1 224 ? -3.451 -0.042 -18.683 1.00 96.25 224 ASP A N 1
ATOM 1550 C CA . ASP A 1 224 ? -2.949 0.950 -19.651 1.00 96.25 224 ASP A CA 1
ATOM 1551 C C . ASP A 1 224 ? -2.857 2.350 -19.023 1.00 96.25 224 ASP A C 1
ATOM 1553 O O . ASP A 1 224 ? -3.649 3.247 -19.312 1.00 96.25 224 ASP A O 1
ATOM 1557 N N . GLN A 1 225 ? -1.904 2.518 -18.110 1.00 95.44 225 GLN A N 1
ATOM 1558 C CA . GLN A 1 225 ? -1.608 3.799 -17.471 1.00 95.44 225 GLN A CA 1
ATOM 1559 C C . GLN A 1 225 ? -0.154 3.875 -17.027 1.00 95.44 225 GLN A C 1
ATOM 1561 O O . GLN A 1 225 ? 0.541 2.853 -16.982 1.00 95.44 225 GLN A O 1
ATOM 1566 N N . SER A 1 226 ? 0.291 5.078 -16.648 1.00 96.50 226 SER A N 1
ATOM 1567 C CA . SER A 1 226 ? 1.610 5.247 -16.048 1.00 96.50 226 SER A CA 1
ATOM 1568 C C . SER A 1 226 ? 1.734 4.352 -14.816 1.00 96.50 226 SER A C 1
ATOM 1570 O O . SER A 1 226 ? 0.824 4.234 -14.000 1.00 96.50 226 SER A O 1
ATOM 1572 N N . ALA A 1 227 ? 2.856 3.655 -14.709 1.00 98.25 227 ALA A N 1
ATOM 1573 C CA . ALA A 1 227 ? 3.045 2.664 -13.667 1.00 98.25 227 ALA A CA 1
ATOM 1574 C C . ALA A 1 227 ? 3.538 3.322 -12.377 1.00 98.25 227 ALA A C 1
ATOM 1576 O O . ALA A 1 227 ? 2.987 3.078 -11.306 1.00 98.25 227 ALA A O 1
ATOM 1577 N N . ILE A 1 228 ? 4.595 4.136 -12.478 1.00 98.69 228 ILE A N 1
ATOM 1578 C CA . ILE A 1 228 ? 5.280 4.705 -11.314 1.00 98.69 228 ILE A CA 1
ATOM 1579 C C . ILE A 1 228 ? 5.716 6.141 -11.604 1.00 98.69 228 ILE A C 1
ATOM 1581 O O . ILE A 1 228 ? 6.401 6.403 -12.597 1.00 98.69 228 ILE A O 1
ATOM 1585 N N . LEU A 1 229 ? 5.403 7.058 -10.694 1.00 97.88 229 LEU A N 1
ATOM 1586 C CA . LEU A 1 229 ? 5.829 8.451 -10.748 1.00 97.88 229 LEU A CA 1
ATOM 1587 C C . LEU A 1 229 ? 6.501 8.863 -9.429 1.00 97.88 229 LEU A C 1
ATOM 1589 O O . LEU A 1 229 ? 5.949 8.687 -8.354 1.00 97.88 229 LEU A O 1
ATOM 1593 N N . ALA A 1 230 ? 7.700 9.442 -9.508 1.00 97.12 230 ALA A N 1
ATOM 1594 C CA . ALA A 1 230 ? 8.398 10.076 -8.386 1.00 97.12 230 ALA A CA 1
ATOM 1595 C C . ALA A 1 230 ? 8.786 11.518 -8.776 1.00 97.12 230 ALA A C 1
ATOM 1597 O O . ALA A 1 230 ? 9.921 11.761 -9.217 1.00 97.12 230 ALA A O 1
ATOM 1598 N N . PRO A 1 231 ? 7.874 12.503 -8.633 1.00 95.19 231 PRO A N 1
ATOM 1599 C CA . PRO A 1 231 ? 8.041 13.866 -9.149 1.00 95.19 231 PRO A CA 1
ATOM 1600 C C . PRO A 1 231 ? 9.240 14.616 -8.568 1.00 95.19 231 PRO A C 1
ATOM 1602 O O . PRO A 1 231 ? 9.723 15.585 -9.157 1.00 95.19 231 PRO A O 1
ATOM 1605 N N . ARG A 1 232 ? 9.717 14.198 -7.392 1.00 94.62 232 ARG A N 1
ATOM 1606 C CA . ARG A 1 232 ? 10.827 14.825 -6.657 1.00 94.62 232 ARG A CA 1
ATOM 1607 C C . ARG A 1 232 ? 11.848 13.827 -6.115 1.00 94.62 232 ARG A C 1
ATOM 1609 O O . ARG A 1 232 ? 12.721 14.224 -5.345 1.00 94.62 232 ARG A O 1
ATOM 1616 N N . GLY A 1 233 ? 11.749 12.557 -6.496 1.00 95.81 233 GLY A N 1
ATOM 1617 C CA . GLY A 1 233 ? 12.591 11.488 -5.967 1.00 95.81 233 GLY A CA 1
ATOM 1618 C C . GLY A 1 233 ? 13.206 10.607 -7.041 1.00 95.81 233 GLY A C 1
ATOM 1619 O O . GLY A 1 233 ? 13.132 10.894 -8.241 1.00 95.81 233 GLY A O 1
ATOM 1620 N N . SER A 1 234 ? 13.849 9.548 -6.565 1.00 97.38 234 SER A N 1
ATOM 1621 C CA . SER A 1 234 ? 14.355 8.442 -7.373 1.00 97.38 234 SER A CA 1
ATOM 1622 C C . SER A 1 234 ? 13.399 7.250 -7.312 1.00 97.38 234 SER A C 1
ATOM 1624 O O . SER A 1 234 ? 12.633 7.102 -6.358 1.00 97.38 234 SER A O 1
ATOM 1626 N N . ILE A 1 235 ? 13.486 6.373 -8.308 1.00 98.75 235 ILE A N 1
ATOM 1627 C CA . ILE A 1 235 ? 12.765 5.100 -8.355 1.00 98.75 235 ILE A CA 1
ATOM 1628 C C . ILE A 1 235 ? 13.777 3.955 -8.309 1.00 98.75 235 ILE A C 1
ATOM 1630 O O . ILE A 1 235 ? 14.744 3.940 -9.069 1.00 98.75 235 ILE A O 1
ATOM 1634 N N . PHE A 1 236 ? 13.535 2.978 -7.439 1.00 98.81 236 PHE A N 1
ATOM 1635 C CA . PHE A 1 236 ? 14.341 1.774 -7.274 1.00 98.81 236 PHE A CA 1
ATOM 1636 C C . PHE A 1 236 ? 13.458 0.542 -7.452 1.00 98.81 236 PHE A C 1
ATOM 1638 O O . PHE A 1 236 ? 12.558 0.296 -6.653 1.00 98.81 236 PHE A O 1
ATOM 1645 N N . LEU A 1 237 ? 13.733 -0.253 -8.481 1.00 98.94 237 LEU A N 1
ATOM 1646 C CA . LEU A 1 237 ? 13.022 -1.494 -8.774 1.00 98.94 237 LEU A CA 1
ATOM 1647 C C . LEU A 1 237 ? 13.984 -2.662 -8.618 1.00 98.94 237 LEU A C 1
ATOM 1649 O O . LEU A 1 237 ? 15.045 -2.680 -9.240 1.00 98.94 237 LEU A O 1
ATOM 1653 N N . THR A 1 238 ? 13.629 -3.641 -7.797 1.00 98.88 238 THR A N 1
ATOM 1654 C CA . THR A 1 238 ? 14.397 -4.881 -7.657 1.00 98.88 238 THR A CA 1
ATOM 1655 C C . THR A 1 238 ? 13.466 -6.071 -7.795 1.00 98.88 238 THR A C 1
ATOM 1657 O O . THR A 1 238 ? 12.535 -6.204 -7.015 1.00 98.88 238 THR A O 1
ATOM 1660 N N . ALA A 1 239 ? 13.725 -6.947 -8.759 1.00 98.88 239 ALA A N 1
ATOM 1661 C CA . ALA A 1 239 ? 12.962 -8.171 -8.966 1.00 98.88 239 ALA A CA 1
ATOM 1662 C C . ALA A 1 239 ? 13.907 -9.368 -9.011 1.00 98.88 239 ALA A C 1
ATOM 1664 O O . ALA A 1 239 ? 14.975 -9.305 -9.630 1.00 98.88 239 ALA A O 1
ATOM 1665 N N . GLY A 1 240 ? 13.531 -10.473 -8.370 1.00 98.75 240 GLY A N 1
ATOM 1666 C CA . GLY A 1 240 ? 14.359 -11.674 -8.395 1.00 98.75 240 GLY A CA 1
ATOM 1667 C C . GLY A 1 240 ? 14.388 -12.371 -9.758 1.00 98.75 240 GLY A C 1
ATOM 1668 O O . GLY A 1 240 ? 15.344 -13.100 -10.031 1.00 98.75 240 GLY A O 1
ATOM 1669 N N . ARG A 1 241 ? 13.423 -12.084 -10.641 1.00 98.69 241 ARG A N 1
ATOM 1670 C CA . ARG A 1 241 ? 13.436 -12.490 -12.047 1.00 98.69 241 ARG A CA 1
ATOM 1671 C C . ARG A 1 241 ? 13.375 -11.290 -12.991 1.00 98.69 241 ARG A C 1
ATOM 1673 O O . ARG A 1 241 ? 14.444 -10.827 -13.379 1.00 98.69 241 ARG A O 1
ATOM 1680 N N . ASP A 1 242 ? 12.206 -10.782 -13.363 1.00 98.81 242 ASP A N 1
ATOM 1681 C CA . ASP A 1 242 ? 12.097 -9.744 -14.395 1.00 98.81 242 ASP A CA 1
ATOM 1682 C C . ASP A 1 242 ? 11.446 -8.453 -13.891 1.00 98.81 242 ASP A C 1
ATOM 1684 O O . ASP A 1 242 ? 10.613 -8.443 -12.987 1.00 98.81 242 ASP A O 1
ATOM 1688 N N . VAL A 1 243 ? 11.788 -7.347 -14.545 1.00 98.81 243 VAL A N 1
ATOM 1689 C CA . VAL A 1 243 ? 11.010 -6.103 -14.496 1.00 98.81 243 VAL A CA 1
ATOM 1690 C C . VAL A 1 243 ? 10.431 -5.889 -15.890 1.00 98.81 243 VAL A C 1
ATOM 1692 O O . VAL A 1 243 ? 11.192 -5.835 -16.856 1.00 98.81 243 VAL A O 1
ATOM 1695 N N . SER A 1 244 ? 9.104 -5.821 -16.015 1.00 98.25 244 SER A N 1
ATOM 1696 C CA . SER A 1 244 ? 8.430 -5.803 -17.320 1.00 98.25 244 SER A CA 1
ATOM 1697 C C . SER A 1 244 ? 7.279 -4.804 -17.387 1.00 98.25 244 SER A C 1
ATOM 1699 O O . SER A 1 244 ? 6.349 -4.885 -16.590 1.00 98.25 244 SER A O 1
ATOM 1701 N N . PHE A 1 245 ? 7.285 -3.920 -18.382 1.00 98.38 245 PHE A N 1
ATOM 1702 C CA . PHE A 1 245 ? 6.240 -2.908 -18.577 1.00 98.38 245 PHE A CA 1
ATOM 1703 C C . PHE A 1 245 ? 5.813 -2.813 -20.048 1.00 98.38 245 PHE A C 1
ATOM 1705 O O . PHE A 1 245 ? 6.609 -3.061 -20.955 1.00 98.38 245 PHE A O 1
ATOM 1712 N N . GLY A 1 246 ? 4.536 -2.501 -20.286 1.00 97.06 246 GLY A N 1
ATOM 1713 C CA . GLY A 1 246 ? 3.967 -2.367 -21.630 1.00 97.06 246 GLY A CA 1
ATOM 1714 C C . GLY A 1 246 ? 3.633 -3.691 -22.328 1.00 97.06 246 GLY A C 1
ATOM 1715 O O . GLY A 1 246 ? 3.327 -3.698 -23.516 1.00 97.06 246 GLY A O 1
ATOM 1716 N N . LEU A 1 247 ? 3.685 -4.826 -21.618 1.00 94.50 247 LEU A N 1
ATOM 1717 C CA . LEU A 1 247 ? 3.414 -6.161 -22.183 1.00 94.50 247 LEU A CA 1
ATOM 1718 C C . LEU A 1 247 ? 1.940 -6.597 -22.077 1.00 94.50 247 LEU A C 1
ATOM 1720 O O . LEU A 1 247 ? 1.567 -7.614 -22.659 1.00 94.50 247 LEU A O 1
ATOM 1724 N N . GLY A 1 248 ? 1.116 -5.873 -21.312 1.00 90.12 248 GLY A N 1
ATOM 1725 C CA . GLY A 1 248 ? -0.265 -6.265 -20.999 1.00 90.12 248 GLY A CA 1
ATOM 1726 C C . GLY A 1 248 ? -1.253 -6.132 -22.165 1.00 90.12 248 GLY A C 1
ATOM 1727 O O . GLY A 1 248 ? -2.280 -6.810 -22.181 1.00 90.12 248 GLY A O 1
ATOM 1728 N N . GLY A 1 249 ? -0.933 -5.314 -23.169 1.00 91.25 249 GLY A N 1
ATOM 1729 C CA . GLY A 1 249 ? -1.781 -5.074 -24.331 1.00 91.25 249 GLY A CA 1
ATOM 1730 C C . GLY A 1 249 ? -1.144 -4.104 -25.321 1.00 91.25 249 GLY A C 1
ATOM 1731 O O . GLY A 1 249 ? -0.019 -3.650 -25.121 1.00 91.25 249 GLY A O 1
ATOM 1732 N N . ALA A 1 250 ? -1.860 -3.827 -26.414 1.00 92.50 250 ALA A N 1
ATOM 1733 C CA . ALA A 1 250 ? -1.382 -2.915 -27.447 1.00 92.50 250 ALA A CA 1
ATOM 1734 C C . ALA A 1 250 ? -1.221 -1.495 -26.888 1.00 92.50 250 ALA A C 1
ATOM 1736 O O . ALA A 1 250 ? -2.140 -0.994 -26.250 1.00 92.50 250 ALA A O 1
ATOM 1737 N N . ASP A 1 251 ? -0.077 -0.877 -27.167 1.00 92.50 251 ASP A N 1
ATOM 1738 C CA . ASP A 1 251 ? 0.264 0.507 -26.853 1.00 92.50 251 ASP A CA 1
ATOM 1739 C C . ASP A 1 251 ? 0.171 0.868 -25.357 1.00 92.50 251 ASP A C 1
ATOM 1741 O O . ASP A 1 251 ? 0.069 2.043 -25.020 1.00 92.50 251 ASP A O 1
ATOM 1745 N N . PHE A 1 252 ? 0.266 -0.124 -24.455 1.00 96.50 252 PHE A N 1
ATOM 1746 C CA . PHE A 1 252 ? 0.194 0.105 -23.006 1.00 96.50 252 PHE A CA 1
ATOM 1747 C C . PHE A 1 252 ? 1.245 1.123 -22.542 1.00 96.50 252 PHE A C 1
ATOM 1749 O O . PHE A 1 252 ? 2.449 0.905 -22.724 1.00 96.50 252 PHE A O 1
ATOM 1756 N N . ASN A 1 253 ? 0.791 2.205 -21.909 1.00 95.75 253 ASN A N 1
ATOM 1757 C CA . ASN A 1 253 ? 1.602 3.355 -21.508 1.00 95.75 253 ASN A CA 1
ATOM 1758 C C . ASN A 1 253 ? 2.128 3.232 -20.068 1.00 95.75 253 ASN A C 1
ATOM 1760 O O . ASN A 1 253 ? 1.919 4.110 -19.227 1.00 95.75 253 ASN A O 1
ATOM 1764 N N . ASN A 1 254 ? 2.799 2.116 -19.771 1.00 97.19 254 ASN A N 1
ATOM 1765 C CA . ASN A 1 254 ? 3.314 1.802 -18.435 1.00 97.19 254 ASN A CA 1
ATOM 1766 C C . ASN A 1 254 ? 4.606 2.540 -18.082 1.00 97.19 254 ASN A C 1
ATOM 1768 O O . ASN A 1 254 ? 5.641 1.929 -17.808 1.00 97.19 254 ASN A O 1
ATOM 1772 N N . ASP A 1 255 ? 4.526 3.864 -18.078 1.00 97.75 255 ASP A N 1
ATOM 1773 C CA . ASP A 1 255 ? 5.674 4.724 -17.834 1.00 97.75 255 ASP A CA 1
ATOM 1774 C C . ASP A 1 255 ? 6.197 4.611 -16.402 1.00 97.75 255 ASP A C 1
ATOM 1776 O O . ASP A 1 255 ? 5.433 4.559 -15.435 1.00 97.75 255 ASP A O 1
ATOM 1780 N N . VAL A 1 256 ? 7.518 4.687 -16.266 1.00 98.31 256 VAL A N 1
ATOM 1781 C CA . VAL A 1 256 ? 8.227 4.859 -14.997 1.00 98.31 256 VAL A CA 1
ATOM 1782 C C . VAL A 1 256 ? 8.993 6.175 -15.065 1.00 98.31 256 VAL A C 1
ATOM 1784 O O . VAL A 1 256 ? 9.948 6.321 -15.830 1.00 98.31 256 VAL A O 1
ATOM 1787 N N . ARG A 1 257 ? 8.575 7.164 -14.274 1.00 96.88 257 ARG A N 1
ATOM 1788 C CA . ARG A 1 257 ? 9.056 8.549 -14.381 1.00 96.88 257 ARG A CA 1
ATOM 1789 C C . ARG A 1 257 ? 9.620 9.034 -13.057 1.00 96.88 257 ARG A C 1
ATOM 1791 O O . ARG A 1 257 ? 8.893 9.165 -12.079 1.00 96.88 257 ARG A O 1
ATOM 1798 N N . ALA A 1 258 ? 10.904 9.370 -13.035 1.00 95.75 258 ALA A N 1
ATOM 1799 C CA . ALA A 1 258 ? 11.559 9.947 -11.865 1.00 95.75 258 ALA A CA 1
ATOM 1800 C C . ALA A 1 258 ? 12.119 11.329 -12.190 1.00 95.75 258 ALA A C 1
ATOM 1802 O O . ALA A 1 258 ? 12.566 11.598 -13.309 1.00 95.75 258 ALA A O 1
ATOM 1803 N N . ASN A 1 259 ? 12.156 12.213 -11.198 1.00 93.88 259 ASN A N 1
ATOM 1804 C CA . ASN A 1 259 ? 12.908 13.455 -11.335 1.00 93.88 259 ASN A CA 1
ATOM 1805 C C . ASN A 1 259 ? 14.410 13.261 -11.096 1.00 93.88 259 ASN A C 1
ATOM 1807 O O . ASN A 1 259 ? 15.209 14.009 -11.647 1.00 93.88 259 ASN A O 1
ATOM 1811 N N . ASN A 1 260 ? 14.796 12.255 -10.317 1.00 93.69 260 ASN A N 1
ATOM 1812 C CA . ASN A 1 260 ? 16.194 11.905 -10.097 1.00 93.69 260 ASN A CA 1
ATOM 1813 C C . ASN A 1 260 ? 16.517 10.617 -10.870 1.00 93.69 260 ASN A C 1
ATOM 1815 O O . ASN A 1 260 ? 16.287 10.561 -12.079 1.00 93.69 260 ASN A O 1
ATOM 1819 N N . ASP A 1 261 ? 17.056 9.603 -10.195 1.00 95.44 261 ASP A N 1
ATOM 1820 C CA . ASP A 1 261 ? 17.495 8.364 -10.828 1.00 95.44 261 ASP A CA 1
ATOM 1821 C C . ASP A 1 261 ? 16.357 7.351 -10.973 1.00 95.44 261 ASP A C 1
ATOM 1823 O O . ASP A 1 261 ? 15.459 7.278 -10.134 1.00 95.44 261 ASP A O 1
ATOM 1827 N N . ILE A 1 262 ? 16.449 6.509 -12.001 1.00 97.88 262 ILE A N 1
ATOM 1828 C CA . ILE A 1 262 ? 15.728 5.235 -12.078 1.00 97.88 262 ILE A CA 1
ATOM 1829 C C . ILE A 1 262 ? 16.770 4.121 -12.023 1.00 97.88 262 ILE A C 1
ATOM 1831 O O . ILE A 1 262 ? 17.637 4.022 -12.893 1.00 97.88 262 ILE A O 1
ATOM 1835 N N . ILE A 1 263 ? 16.698 3.278 -10.999 1.00 98.56 263 ILE A N 1
ATOM 1836 C CA . ILE A 1 263 ? 17.620 2.163 -10.786 1.00 98.56 263 ILE A CA 1
ATOM 1837 C C . ILE A 1 263 ? 16.833 0.859 -10.830 1.00 98.56 263 ILE A C 1
ATOM 1839 O O . ILE A 1 263 ? 15.883 0.670 -10.076 1.00 98.56 263 ILE A O 1
ATOM 1843 N N . VAL A 1 264 ? 17.254 -0.052 -11.702 1.00 98.81 264 VAL A N 1
ATOM 1844 C CA . VAL A 1 264 ? 16.582 -1.326 -11.962 1.00 98.81 264 VAL A CA 1
ATOM 1845 C C . VAL A 1 264 ? 17.561 -2.465 -11.732 1.00 98.81 264 VAL A C 1
ATOM 1847 O O . VAL A 1 264 ? 18.607 -2.526 -12.376 1.00 98.81 264 VAL A O 1
ATOM 1850 N N . ASN A 1 265 ? 17.205 -3.395 -10.854 1.00 98.75 265 ASN A N 1
ATOM 1851 C CA . ASN A 1 265 ? 17.935 -4.632 -10.609 1.00 98.75 265 ASN A CA 1
ATOM 1852 C C . ASN A 1 265 ? 17.017 -5.817 -10.919 1.00 98.75 265 ASN A C 1
ATOM 1854 O O . ASN A 1 265 ? 16.196 -6.205 -10.091 1.00 98.75 265 ASN A O 1
ATOM 1858 N N . ALA A 1 266 ? 17.153 -6.394 -12.108 1.00 98.69 266 ALA A N 1
ATOM 1859 C CA . ALA A 1 266 ? 16.412 -7.585 -12.501 1.00 98.69 266 ALA A CA 1
ATOM 1860 C C . ALA A 1 266 ? 17.331 -8.806 -12.431 1.00 98.69 266 ALA A C 1
ATOM 1862 O O . ALA A 1 266 ? 18.399 -8.831 -13.055 1.00 98.69 266 ALA A O 1
ATOM 1863 N N . GLY A 1 267 ? 16.920 -9.846 -11.703 1.00 98.69 267 GLY A N 1
ATOM 1864 C CA . GLY A 1 267 ? 17.676 -11.099 -11.622 1.00 98.69 267 GLY A CA 1
ATOM 1865 C C . GLY A 1 267 ? 17.894 -11.762 -12.986 1.00 98.69 267 GLY A C 1
ATOM 1866 O O . GLY A 1 267 ? 18.868 -12.494 -13.176 1.00 98.69 267 GLY A O 1
ATOM 1867 N N . ARG A 1 268 ? 17.033 -11.459 -13.960 1.00 98.62 268 ARG A N 1
ATOM 1868 C CA . ARG A 1 268 ? 17.090 -11.945 -15.330 1.00 98.62 268 ARG A CA 1
ATOM 1869 C C . ARG A 1 268 ? 16.959 -10.806 -16.342 1.00 98.62 268 ARG A C 1
ATOM 1871 O O . ARG A 1 268 ? 17.994 -10.422 -16.878 1.00 98.62 268 ARG A O 1
ATOM 1878 N N . ASP A 1 269 ? 15.775 -10.266 -16.616 1.00 98.75 269 ASP A N 1
ATOM 1879 C CA . ASP A 1 269 ? 15.601 -9.304 -17.715 1.00 98.75 269 ASP A CA 1
ATOM 1880 C C . ASP A 1 269 ? 14.885 -8.003 -17.309 1.00 98.75 269 ASP A C 1
ATOM 1882 O O . ASP A 1 269 ? 14.027 -7.987 -16.429 1.00 98.75 269 ASP A O 1
ATOM 1886 N N . LEU A 1 270 ? 15.202 -6.915 -18.019 1.00 98.62 270 LEU A N 1
ATOM 1887 C CA . LEU A 1 270 ? 14.311 -5.758 -18.162 1.00 98.62 270 LEU A CA 1
ATOM 1888 C C . LEU A 1 270 ? 13.632 -5.831 -19.536 1.00 98.62 270 LEU A C 1
ATOM 1890 O O . LEU A 1 270 ? 14.334 -5.862 -20.551 1.00 98.62 270 LEU A O 1
ATOM 1894 N N . LEU A 1 271 ? 12.298 -5.825 -19.569 1.00 98.25 271 LEU A N 1
ATOM 1895 C CA . LEU A 1 271 ? 11.498 -5.812 -20.795 1.00 98.25 271 LEU A CA 1
ATOM 1896 C C . LEU A 1 271 ? 10.602 -4.573 -20.842 1.00 98.25 271 LEU A C 1
ATOM 1898 O O . LEU A 1 271 ? 9.766 -4.385 -19.963 1.00 98.25 271 LEU A O 1
ATOM 1902 N N . LEU A 1 272 ? 10.731 -3.768 -21.894 1.00 97.94 272 LEU A N 1
ATOM 1903 C CA . LEU A 1 272 ? 9.810 -2.674 -22.204 1.00 97.94 272 LEU A CA 1
ATOM 1904 C C . LEU A 1 272 ? 9.207 -2.894 -23.591 1.00 97.94 272 LEU A C 1
ATOM 1906 O O . LEU A 1 272 ? 9.926 -3.242 -24.530 1.00 97.94 272 LEU A O 1
ATOM 1910 N N . SER A 1 273 ? 7.900 -2.694 -23.722 1.00 96.81 273 SER A N 1
ATOM 1911 C CA . SER A 1 273 ? 7.199 -2.669 -25.009 1.00 96.81 273 SER A CA 1
ATOM 1912 C C . SER A 1 273 ? 6.023 -1.692 -24.962 1.00 96.81 273 SER A C 1
ATOM 1914 O O . SER A 1 273 ? 5.947 -0.865 -24.055 1.00 96.81 273 SER A O 1
ATOM 1916 N N . GLY A 1 274 ? 5.123 -1.743 -25.942 1.00 95.19 274 GLY A N 1
ATOM 1917 C CA . GLY A 1 274 ? 3.994 -0.825 -26.002 1.00 95.19 274 GLY A CA 1
ATOM 1918 C C . GLY A 1 274 ? 4.478 0.617 -26.141 1.00 95.19 274 GLY A C 1
ATOM 1919 O O . GLY A 1 274 ? 5.363 0.923 -26.952 1.00 95.19 274 GLY A O 1
ATOM 1920 N N . PHE A 1 275 ? 3.908 1.483 -25.308 1.00 96.50 275 PHE A N 1
ATOM 1921 C CA . PHE A 1 275 ? 4.347 2.862 -25.099 1.00 96.50 275 PHE A CA 1
ATOM 1922 C C . PHE A 1 275 ? 5.019 3.046 -23.731 1.00 96.50 275 PHE A C 1
ATOM 1924 O O . PHE A 1 275 ? 5.117 4.162 -23.251 1.00 96.50 275 PHE A O 1
ATOM 1931 N N . ALA A 1 276 ? 5.482 1.969 -23.088 1.00 97.31 276 ALA A N 1
ATOM 1932 C CA . ALA A 1 276 ? 6.108 2.068 -21.776 1.00 97.31 276 ALA A CA 1
ATOM 1933 C C . ALA A 1 276 ? 7.507 2.696 -21.863 1.00 97.31 276 ALA A C 1
ATOM 1935 O O . ALA A 1 276 ? 8.431 2.103 -22.430 1.00 97.31 276 ALA A O 1
ATOM 1936 N N . ASP A 1 277 ? 7.673 3.853 -21.226 1.00 96.38 277 ASP A N 1
ATOM 1937 C CA . ASP A 1 277 ? 8.946 4.567 -21.160 1.00 96.38 277 ASP A CA 1
ATOM 1938 C C . ASP A 1 277 ? 9.522 4.622 -19.746 1.00 96.38 277 ASP A C 1
ATOM 1940 O O . ASP A 1 277 ? 8.818 4.883 -18.771 1.00 96.38 277 ASP A O 1
ATOM 1944 N N . PHE A 1 278 ? 10.843 4.458 -19.613 1.00 97.31 278 PHE A N 1
ATOM 1945 C CA . PHE A 1 278 ? 11.540 4.865 -18.390 1.00 97.31 278 PHE A CA 1
ATOM 1946 C C . PHE A 1 278 ? 12.193 6.218 -18.624 1.00 97.31 278 PHE A C 1
ATOM 1948 O O . PHE A 1 278 ? 13.064 6.362 -19.488 1.00 97.31 278 PHE A O 1
ATOM 1955 N N . PHE A 1 279 ? 11.796 7.205 -17.825 1.00 94.75 279 PHE A N 1
ATOM 1956 C CA . PHE A 1 279 ? 12.192 8.590 -18.021 1.00 94.75 279 PHE A CA 1
ATOM 1957 C C . PHE A 1 279 ? 12.731 9.224 -16.736 1.00 94.75 279 PHE A C 1
ATOM 1959 O O . PHE A 1 279 ? 11.980 9.592 -15.829 1.00 94.75 279 PHE A O 1
ATOM 1966 N N . ALA A 1 280 ? 14.056 9.354 -16.663 1.00 93.00 280 ALA A N 1
ATOM 1967 C CA . ALA A 1 280 ? 14.765 9.985 -15.553 1.00 93.00 280 ALA A CA 1
ATOM 1968 C C . ALA A 1 280 ? 15.005 11.480 -15.819 1.00 93.00 280 ALA A C 1
ATOM 1970 O O . ALA A 1 280 ? 15.268 11.901 -16.951 1.00 93.00 280 ALA A O 1
ATOM 1971 N N . ASN A 1 281 ? 14.933 12.293 -14.761 1.00 86.00 281 ASN A N 1
ATOM 1972 C CA . ASN A 1 281 ? 14.971 13.761 -14.828 1.00 86.00 281 ASN A CA 1
ATOM 1973 C C . ASN A 1 281 ? 13.935 14.373 -15.786 1.00 86.00 281 ASN A C 1
ATOM 1975 O O . ASN A 1 281 ? 14.125 15.448 -16.358 1.00 86.00 281 ASN A O 1
ATOM 1979 N N . GLY A 1 282 ? 12.824 13.667 -15.963 1.00 68.62 282 GLY A N 1
ATOM 1980 C CA . GLY A 1 282 ? 11.813 14.002 -16.950 1.00 68.62 282 GLY A CA 1
ATOM 1981 C C . GLY A 1 282 ? 10.731 14.957 -16.475 1.00 68.62 282 GLY A C 1
ATOM 1982 O O . GLY A 1 282 ? 10.114 15.650 -17.278 1.00 68.62 282 GLY A O 1
ATOM 1983 N N . VAL A 1 283 ? 10.499 14.985 -15.162 1.00 70.69 283 VAL A N 1
ATOM 1984 C CA . VAL A 1 283 ? 9.313 15.632 -14.592 1.00 70.69 283 VAL A CA 1
ATOM 1985 C C . VAL A 1 283 ? 9.531 17.137 -14.432 1.00 70.69 283 VAL A C 1
ATOM 1987 O O . VAL A 1 283 ? 8.661 17.926 -14.790 1.00 70.69 283 VAL A O 1
ATOM 1990 N N . LEU A 1 284 ? 10.703 17.559 -13.933 1.00 71.50 284 LEU A N 1
ATOM 1991 C CA . LEU A 1 284 ? 10.991 18.974 -13.639 1.00 71.50 284 LEU A CA 1
ATOM 1992 C C . LEU A 1 284 ? 12.355 19.466 -14.155 1.00 71.50 284 LEU A C 1
ATOM 1994 O O . LEU A 1 284 ? 12.731 20.614 -13.901 1.00 71.50 284 LEU A O 1
ATOM 1998 N N . GLY A 1 285 ? 13.086 18.616 -14.887 1.00 60.72 285 GLY A N 1
ATOM 1999 C CA . GLY A 1 285 ? 14.189 18.992 -15.779 1.00 60.72 285 GLY A CA 1
ATOM 2000 C C . GLY A 1 285 ? 15.486 19.508 -15.145 1.00 60.72 285 GLY A C 1
ATOM 2001 O O . GLY A 1 285 ? 16.308 20.059 -15.872 1.00 60.72 285 GLY A O 1
ATOM 2002 N N . ASN A 1 286 ? 15.709 19.361 -13.833 1.00 61.75 286 ASN A N 1
ATOM 2003 C CA . ASN A 1 286 ? 16.788 20.081 -13.134 1.00 61.75 286 ASN A CA 1
ATOM 2004 C C . ASN A 1 286 ? 17.695 19.252 -12.200 1.00 61.75 286 ASN A C 1
ATOM 2006 O O . ASN A 1 286 ? 18.577 19.845 -11.581 1.00 61.75 286 ASN A O 1
ATOM 2010 N N . ALA A 1 287 ? 17.533 17.930 -12.069 1.00 64.06 287 ALA A N 1
ATOM 2011 C CA . ALA A 1 287 ? 18.271 17.159 -11.052 1.00 64.06 287 ALA A CA 1
ATOM 2012 C C . ALA A 1 287 ? 19.442 16.302 -11.572 1.00 64.06 287 ALA A C 1
ATOM 2014 O O . ALA A 1 287 ? 20.189 15.758 -10.765 1.00 64.06 287 ALA A O 1
ATOM 2015 N N . GLY A 1 288 ? 19.659 16.206 -12.890 1.00 71.00 288 GLY A N 1
ATOM 2016 C CA . GLY A 1 288 ? 20.807 15.468 -13.440 1.00 71.00 288 GLY A CA 1
ATOM 2017 C C . GLY A 1 288 ? 20.773 13.955 -13.182 1.00 71.00 288 GLY A C 1
ATOM 2018 O O . GLY A 1 288 ? 21.831 13.330 -13.157 1.00 71.00 288 GLY A O 1
ATOM 2019 N N . GLY A 1 289 ? 19.579 13.390 -12.980 1.00 84.25 289 GLY A N 1
ATOM 2020 C CA . GLY A 1 289 ? 19.376 11.960 -12.760 1.00 84.25 289 GLY A CA 1
ATOM 2021 C C . GLY A 1 289 ? 19.681 11.093 -13.984 1.00 84.25 289 GLY A C 1
ATOM 2022 O O . GLY A 1 289 ? 19.680 11.566 -15.124 1.00 84.25 289 GLY A O 1
ATOM 2023 N N . GLY A 1 290 ? 19.952 9.814 -13.738 1.00 92.81 290 GLY A N 1
ATOM 2024 C CA . GLY A 1 290 ? 20.265 8.811 -14.750 1.00 92.81 290 GLY A CA 1
ATOM 2025 C C . GLY A 1 290 ? 19.387 7.566 -14.663 1.00 92.81 290 GLY A C 1
ATOM 2026 O O . GLY A 1 290 ? 18.634 7.361 -13.715 1.00 92.81 290 GLY A O 1
ATOM 2027 N N . ILE A 1 291 ? 19.513 6.705 -15.672 1.00 96.31 291 ILE A N 1
ATOM 2028 C CA . ILE A 1 291 ? 18.927 5.363 -15.658 1.00 96.31 291 ILE A CA 1
ATOM 2029 C C . ILE A 1 291 ? 20.063 4.354 -15.512 1.00 96.31 291 ILE A C 1
ATOM 2031 O O . ILE A 1 291 ? 20.995 4.345 -16.319 1.00 96.31 291 ILE A O 1
ATOM 2035 N N . ILE A 1 292 ? 19.982 3.498 -14.495 1.00 97.56 292 ILE A N 1
ATOM 2036 C CA . ILE A 1 292 ? 20.925 2.402 -14.257 1.00 97.56 292 ILE A CA 1
ATOM 2037 C C . ILE A 1 292 ? 20.146 1.092 -14.309 1.00 97.56 292 ILE A C 1
ATOM 2039 O O . ILE A 1 292 ? 19.239 0.878 -13.510 1.00 97.56 292 ILE A O 1
ATOM 2043 N N . VAL A 1 293 ? 20.522 0.201 -15.228 1.00 98.38 293 VAL A N 1
ATOM 2044 C CA . VAL A 1 293 ? 19.896 -1.118 -15.375 1.00 98.38 293 VAL A CA 1
ATOM 2045 C C . VAL A 1 293 ? 20.933 -2.211 -15.165 1.00 98.38 293 VAL A C 1
ATOM 2047 O O . VAL A 1 293 ? 21.888 -2.333 -15.930 1.00 98.38 293 VAL A O 1
ATOM 2050 N N . ASN A 1 294 ? 20.704 -3.034 -14.148 1.00 98.38 294 ASN A N 1
ATOM 2051 C CA . ASN A 1 294 ? 21.448 -4.248 -13.858 1.00 98.38 294 ASN A CA 1
ATOM 2052 C C . ASN A 1 294 ? 20.534 -5.446 -14.131 1.00 98.38 294 ASN A C 1
ATOM 2054 O O . ASN A 1 294 ? 19.759 -5.851 -13.267 1.00 98.38 294 ASN A O 1
ATOM 2058 N N . ALA A 1 295 ? 20.611 -5.999 -15.340 1.00 98.06 295 ALA A N 1
ATOM 2059 C CA . ALA A 1 295 ? 19.896 -7.216 -15.711 1.00 98.06 295 ALA A CA 1
ATOM 2060 C C . ALA A 1 295 ? 20.860 -8.408 -15.718 1.00 98.06 295 ALA A C 1
ATOM 2062 O O . ALA A 1 295 ? 21.953 -8.324 -16.284 1.00 98.06 295 ALA A O 1
ATOM 2063 N N . GLY A 1 296 ? 20.461 -9.530 -15.116 1.00 98.19 296 GLY A N 1
ATOM 2064 C CA . GLY A 1 296 ? 21.261 -10.760 -15.122 1.00 98.19 296 GLY A CA 1
ATOM 2065 C C . GLY A 1 296 ? 21.463 -11.361 -16.519 1.00 98.19 296 GLY A C 1
ATOM 2066 O O . GLY A 1 296 ? 22.385 -12.155 -16.726 1.00 98.19 296 GLY A O 1
ATOM 2067 N N . ARG A 1 297 ? 20.612 -10.988 -17.480 1.00 98.19 297 ARG A N 1
ATOM 2068 C CA . ARG A 1 297 ? 20.617 -11.496 -18.848 1.00 98.19 297 ARG A CA 1
ATOM 2069 C C . ARG A 1 297 ? 20.403 -10.397 -19.895 1.00 98.19 297 ARG A C 1
ATOM 2071 O O . ARG A 1 297 ? 21.383 -10.033 -20.540 1.00 98.19 297 ARG A O 1
ATOM 2078 N N . ASN A 1 298 ? 19.179 -9.903 -20.110 1.00 98.38 298 ASN A N 1
ATOM 2079 C CA . ASN A 1 298 ? 18.881 -8.969 -21.206 1.00 98.38 298 ASN A CA 1
ATOM 2080 C C . ASN A 1 298 ? 18.261 -7.648 -20.739 1.00 98.38 298 ASN A C 1
ATOM 2082 O O . ASN A 1 298 ? 17.536 -7.582 -19.751 1.00 98.38 298 ASN A O 1
ATOM 2086 N N . VAL A 1 299 ? 18.484 -6.612 -21.546 1.00 98.12 299 VAL A N 1
ATOM 2087 C CA . VAL A 1 299 ? 17.661 -5.400 -21.576 1.00 98.12 299 VAL A CA 1
ATOM 2088 C C . VAL A 1 299 ? 17.019 -5.343 -22.956 1.00 98.12 299 VAL A C 1
ATOM 2090 O O . VAL A 1 299 ? 17.731 -5.304 -23.963 1.00 98.12 299 VAL A O 1
ATOM 2093 N N . SER A 1 300 ? 15.693 -5.392 -23.008 1.00 97.62 300 SER A N 1
ATOM 2094 C CA . SER A 1 300 ? 14.928 -5.506 -24.247 1.00 97.62 300 SER A CA 1
ATOM 2095 C C . SER A 1 300 ? 13.937 -4.358 -24.381 1.00 97.62 300 SER A C 1
ATOM 2097 O O . SER A 1 300 ? 13.073 -4.181 -23.530 1.00 97.62 300 SER A O 1
ATOM 2099 N N . LEU A 1 301 ? 14.071 -3.607 -25.475 1.00 96.06 301 LEU A N 1
ATOM 2100 C CA . LEU A 1 301 ? 13.079 -2.649 -25.960 1.00 96.06 301 LEU A CA 1
ATOM 2101 C C . LEU A 1 301 ? 12.423 -3.298 -27.176 1.00 96.06 301 LEU A C 1
ATOM 2103 O O . LEU A 1 301 ? 13.097 -3.540 -28.180 1.00 96.06 301 LEU A O 1
ATOM 2107 N N . LEU A 1 302 ? 11.165 -3.682 -27.030 1.00 93.62 302 LEU A N 1
ATOM 2108 C CA . LEU A 1 302 ? 10.438 -4.522 -27.973 1.00 93.62 302 LEU A CA 1
ATOM 2109 C C . LEU A 1 302 ? 9.375 -3.699 -28.690 1.00 93.62 302 LEU A C 1
ATOM 2111 O O . LEU A 1 302 ? 8.727 -2.858 -28.070 1.00 93.62 302 LEU A O 1
ATOM 2115 N N . ASP A 1 303 ? 9.134 -4.013 -29.960 1.00 89.94 303 ASP A N 1
ATOM 2116 C CA . ASP A 1 303 ? 8.023 -3.471 -30.741 1.00 89.94 303 ASP A CA 1
ATOM 2117 C C . ASP A 1 303 ? 6.808 -4.420 -30.817 1.00 89.94 303 ASP A C 1
ATOM 2119 O O . ASP A 1 303 ? 5.907 -4.228 -31.634 1.00 89.94 303 ASP A O 1
ATOM 2123 N N . ASP A 1 304 ? 6.779 -5.444 -29.954 1.00 87.06 304 ASP A N 1
ATOM 2124 C CA . ASP A 1 304 ? 5.793 -6.533 -29.974 1.00 87.06 304 ASP A CA 1
ATOM 2125 C C . ASP A 1 304 ? 4.363 -6.049 -29.692 1.00 87.06 304 ASP A C 1
ATOM 2127 O O . ASP A 1 304 ? 3.407 -6.548 -30.294 1.00 87.06 304 ASP A O 1
ATOM 2131 N N . THR A 1 305 ? 4.208 -5.089 -28.777 1.00 88.00 305 THR A N 1
ATOM 2132 C CA . THR A 1 305 ? 2.902 -4.546 -28.378 1.00 88.00 305 THR A CA 1
ATOM 2133 C C . THR A 1 305 ? 2.737 -3.061 -28.687 1.00 88.00 305 THR A C 1
ATOM 2135 O O . THR A 1 305 ? 1.662 -2.533 -28.469 1.00 88.00 305 THR A O 1
ATOM 2138 N N . GLY A 1 306 ? 3.743 -2.377 -29.224 1.00 89.81 306 GLY A N 1
ATOM 2139 C CA . GLY A 1 306 ? 3.696 -0.955 -29.589 1.00 89.81 306 GLY A CA 1
ATOM 2140 C C . GLY A 1 306 ? 5.095 -0.464 -29.939 1.00 89.81 306 GLY A C 1
ATOM 2141 O O . GLY A 1 306 ? 6.060 -1.181 -29.725 1.00 89.81 306 GLY A O 1
ATOM 2142 N N . ASN A 1 307 ? 5.237 0.718 -30.536 1.00 89.00 307 ASN A N 1
ATOM 2143 C CA . ASN A 1 307 ? 6.487 1.118 -31.204 1.00 89.00 307 ASN A CA 1
ATOM 2144 C C . ASN A 1 307 ? 7.270 2.247 -30.517 1.00 89.00 307 ASN A C 1
ATOM 2146 O O . ASN A 1 307 ? 8.166 2.814 -31.148 1.00 89.00 307 ASN A O 1
ATOM 2150 N N . SER A 1 308 ? 6.910 2.606 -29.282 1.00 92.12 308 SER A N 1
ATOM 2151 C CA . SER A 1 308 ? 7.455 3.800 -28.621 1.00 92.12 308 SER A CA 1
ATOM 2152 C C . SER A 1 308 ? 8.193 3.523 -27.316 1.00 92.12 308 SER A C 1
ATOM 2154 O O . SER A 1 308 ? 8.708 4.469 -26.744 1.00 92.12 308 SER A O 1
ATOM 2156 N N . ALA A 1 309 ? 8.324 2.263 -26.890 1.00 95.00 309 ALA A N 1
ATOM 2157 C CA . ALA A 1 309 ? 9.057 1.921 -25.675 1.00 95.00 309 ALA A CA 1
ATOM 2158 C C . ALA A 1 309 ? 10.514 2.419 -25.682 1.00 95.00 309 ALA A C 1
ATOM 2160 O O . ALA A 1 309 ? 11.270 2.186 -26.637 1.00 95.00 309 ALA A O 1
ATOM 2161 N N . GLY A 1 310 ? 10.935 3.048 -24.587 1.00 95.81 310 GLY A N 1
ATOM 2162 C CA . GLY A 1 310 ? 12.218 3.731 -24.520 1.00 95.81 310 GLY A CA 1
ATOM 2163 C C . GLY A 1 310 ? 12.811 3.884 -23.122 1.00 95.81 310 GLY A C 1
ATOM 2164 O O . GLY A 1 310 ? 12.174 3.709 -22.087 1.00 95.81 310 GLY A O 1
ATOM 2165 N N . LEU A 1 311 ? 14.102 4.225 -23.112 1.00 96.06 311 LEU A N 1
ATOM 2166 C CA . LEU A 1 311 ? 14.844 4.668 -21.933 1.00 96.06 311 LEU A CA 1
ATOM 2167 C C . LEU A 1 311 ? 15.416 6.050 -22.241 1.00 96.06 311 LEU A C 1
ATOM 2169 O O . LEU A 1 311 ? 16.184 6.199 -23.196 1.00 96.06 311 LEU A O 1
ATOM 2173 N N . ALA A 1 312 ? 15.093 7.052 -21.432 1.00 92.94 312 ALA A N 1
ATOM 2174 C CA . ALA A 1 312 ? 15.621 8.396 -21.611 1.00 92.94 312 ALA A CA 1
ATOM 2175 C C . ALA A 1 312 ? 16.000 9.050 -20.278 1.00 92.94 312 ALA A C 1
ATOM 2177 O O . ALA A 1 312 ? 15.281 8.986 -19.288 1.00 92.94 312 ALA A O 1
ATOM 2178 N N . ALA A 1 313 ? 17.149 9.721 -20.273 1.00 90.06 313 ALA A N 1
ATOM 2179 C CA . ALA A 1 313 ? 17.587 10.575 -19.179 1.00 90.06 313 ALA A CA 1
ATOM 2180 C C . ALA A 1 313 ? 17.959 11.939 -19.757 1.00 90.06 313 ALA A C 1
ATOM 2182 O O . ALA A 1 313 ? 18.759 12.024 -20.695 1.00 90.06 313 ALA A O 1
ATOM 2183 N N . ILE A 1 314 ? 17.377 13.008 -19.220 1.00 81.88 314 ILE A N 1
ATOM 2184 C CA . ILE A 1 314 ? 17.729 14.371 -19.626 1.00 81.88 314 ILE A CA 1
ATOM 2185 C C . ILE A 1 314 ? 18.842 14.867 -18.706 1.00 81.88 314 ILE A C 1
ATOM 2187 O O . ILE A 1 314 ? 18.693 14.880 -17.490 1.00 81.88 314 ILE A O 1
ATOM 2191 N N . GLY A 1 315 ? 19.971 15.302 -19.265 1.00 63.59 315 GLY A N 1
ATOM 2192 C CA . GLY A 1 315 ? 21.003 15.982 -18.480 1.00 63.59 315 GLY A CA 1
ATOM 2193 C C . GLY A 1 315 ? 20.539 17.375 -18.043 1.00 63.59 315 GLY A C 1
ATOM 2194 O O . GLY A 1 315 ? 19.815 18.046 -18.778 1.00 63.59 315 GLY A O 1
ATOM 2195 N N . ALA A 1 316 ? 20.973 17.844 -16.871 1.00 60.25 316 ALA A N 1
ATOM 2196 C CA . ALA A 1 316 ? 20.847 19.264 -16.548 1.00 60.25 316 ALA A CA 1
ATOM 2197 C C . ALA A 1 316 ? 21.670 20.073 -17.567 1.00 60.25 316 ALA A C 1
ATOM 2199 O O . ALA A 1 316 ? 22.794 19.685 -17.893 1.00 60.25 316 ALA A O 1
ATOM 2200 N N . ASN A 1 317 ? 21.120 21.175 -18.088 1.00 51.84 317 ASN A N 1
ATOM 2201 C CA . ASN A 1 317 ? 21.907 22.115 -18.889 1.00 51.84 317 ASN A CA 1
ATOM 2202 C C . ASN A 1 317 ? 23.122 22.550 -18.051 1.00 51.84 317 ASN A C 1
ATOM 2204 O O . ASN A 1 317 ? 22.942 23.144 -16.987 1.00 51.84 317 ASN A O 1
ATOM 2208 N N . GLY A 1 318 ? 24.326 22.180 -18.498 1.00 40.16 318 GLY A N 1
ATOM 2209 C CA . GLY A 1 318 ? 25.591 22.583 -17.877 1.00 40.16 318 GLY A CA 1
ATOM 2210 C C . GLY A 1 318 ? 25.887 24.068 -18.029 1.00 40.16 318 GLY A C 1
ATOM 2211 O O . GLY A 1 318 ? 25.326 24.700 -18.954 1.00 40.16 318 GLY A O 1
#

Radius of gyration: 20.62 Å; Cα contacts (8 Å, |Δi|>4): 1176; chains: 1; bounding box: 51×42×65 Å

pLDDT: mean 95.29, std 7.15, range [40.16, 98.94]

Mean predicted aligned error: 4.02 Å

Foldseek 3Di:
DEEEAEAADAAEWEWECPPDPPQQKIFIATPVPRDTPDIDRQDLAAYEYWYQDERYEYEYYYRYESENYEYAAADLVDQNRHYQEYEFAAYHYAAEYEHAHAAEYEYPDADADQSEEYQEYEAEHAAEAYAPRGAHEYEYQEYFYEYQHEEHGYEYEEHHEFADPDLSTAGAYHAAAYEYAYHYAAAYEQEHDNDQENHEAHPNFYEYAYAHDDLPYEYEYQAQHAHAETLHYEYHEHTNAEYEYQPNAALRAHEHEHLAEYEYHHNAEYYYERQYEYEYNPNPNAHQHYYHYHHNYYYDYDDPRHDHYYYDYHGRDD

Solvent-accessible surface area (backbone atoms only — not comparable to full-atom values): 13938 Å² total; per-residue (Å²): 93,72,47,78,48,77,40,78,61,61,46,50,34,38,37,25,48,69,83,57,89,79,69,37,41,34,29,34,30,33,67,90,77,64,48,76,78,47,77,42,69,50,25,66,49,23,40,41,35,34,13,66,34,76,58,21,32,41,35,35,47,28,80,39,46,40,36,64,10,34,39,36,33,30,37,97,88,38,72,68,33,17,22,40,30,38,31,39,52,22,46,40,31,67,18,44,38,35,45,30,20,69,21,31,35,33,48,65,68,89,81,85,64,58,26,36,30,25,50,26,42,39,42,41,14,38,51,7,35,24,40,102,90,42,43,34,34,28,31,33,48,29,41,27,35,36,20,45,27,34,30,40,21,38,32,37,44,41,52,29,32,28,25,62,82,53,91,87,45,48,4,40,29,20,55,38,30,22,40,36,38,41,40,26,46,19,30,37,34,35,38,29,76,80,56,76,35,22,28,31,20,0,65,74,27,10,32,35,37,43,33,13,40,47,80,82,6,26,37,39,40,68,42,78,38,31,40,34,36,10,57,49,13,31,36,37,43,36,16,32,18,29,35,40,25,8,76,65,41,76,50,14,33,26,23,37,39,11,15,22,32,34,38,38,38,15,51,29,28,37,41,28,12,1,39,8,30,41,29,10,8,62,69,73,58,69,62,54,18,43,73,46,78,48,42,66,68,43,80,43,73,38,66,87,32,22,88,58,28,46,81,48,54,43,70,42,87,126